Protein AF-A0A2G6QNU2-F1 (afdb_monomer_lite)

Secondary structure (DSSP, 8-state):
-PPP---------SSSSS------------TT---S-PPEEEEEEEEEEE-TTT--EEEEEEEEEEETTTTEEEEEEEETTEEEEEEE-HHHHHHHHHHHHHHHHHHHTT---GGGTT-TTTT-EEE-EEEEESSS--EEE-PEEEEEEEEETTTTEEEEEEE------TTSSSPPP--EEEE-HHHHHHHHHHH-HHHHHHHHHHHHHHHHHHHTT--S-TTTHHHHHHHHHHH--------------------

Foldseek 3Di:
DDDDDDDDDDDPDDDPDPPPPPPPPPDPPDPQQLDDDPKAWPAKFWWFFQDPPPRDTHIWIWTWIADNRRRWIWIWTQDPQKIKIWIAHLVNLVLLLQLLVVVLVCLVVVVPDPPCAPVWQPSHKDWIKMFMDNPDSPFIDTWIWGWGWHQGPDVRRIWIWTWTDWDATPVGDDTDDTTIITDDNVSSVVSSCSSDPVNVSVVSVVVVVVVVVVVVVVPPDPPPVVVVVVVVVVPDDDDPPDDDPDDDDDDDDDD

Structure (mmCIF, N/CA/C/O backbone):
data_AF-A0A2G6QNU2-F1
#
_entry.id   AF-A0A2G6QNU2-F1
#
loop_
_atom_site.group_PDB
_atom_site.id
_atom_site.type_symbol
_atom_site.label_atom_id
_atom_site.label_alt_id
_atom_site.label_comp_id
_atom_site.label_asym_id
_atom_site.label_entity_id
_atom_site.label_seq_id
_atom_site.pdbx_PDB_ins_code
_atom_site.Cartn_x
_atom_site.Cartn_y
_atom_site.Cartn_z
_atom_site.occupancy
_atom_site.B_iso_or_equiv
_atom_site.auth_seq_id
_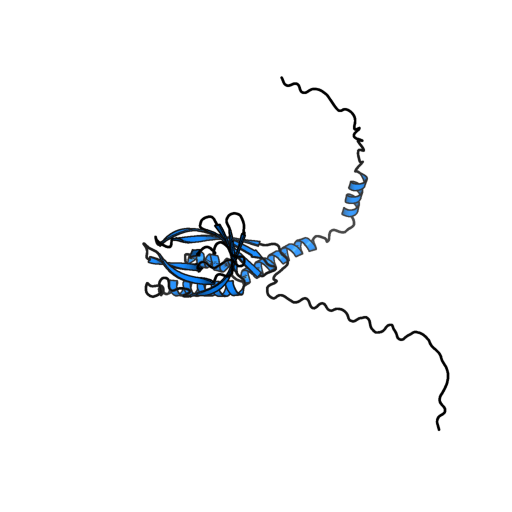atom_site.auth_comp_id
_atom_site.auth_asym_id
_atom_site.auth_atom_id
_atom_site.pdbx_PDB_model_num
ATOM 1 N N . MET A 1 1 ? 87.821 13.287 -21.991 1.00 37.19 1 MET A N 1
ATOM 2 C CA . MET A 1 1 ? 87.111 14.235 -22.879 1.00 37.19 1 MET A CA 1
ATOM 3 C C . MET A 1 1 ? 86.409 13.438 -23.971 1.00 37.19 1 MET A C 1
ATOM 5 O O . MET A 1 1 ? 87.062 13.007 -24.911 1.00 37.19 1 MET A O 1
ATOM 9 N N . LEU A 1 2 ? 85.111 13.162 -23.798 1.00 34.78 2 LEU A N 1
ATOM 10 C CA . LEU A 1 2 ? 84.272 12.503 -24.805 1.00 34.78 2 LEU A CA 1
ATOM 11 C C . LEU A 1 2 ? 83.873 13.527 -25.877 1.00 34.78 2 LEU A C 1
ATOM 13 O O . LEU A 1 2 ? 83.327 14.578 -25.541 1.00 34.78 2 LEU A O 1
ATOM 17 N N . LYS A 1 3 ? 84.114 13.214 -27.154 1.00 36.47 3 LYS A N 1
ATOM 18 C CA . LYS A 1 3 ? 83.505 13.937 -28.276 1.00 36.47 3 LYS A CA 1
ATOM 19 C C . LYS A 1 3 ? 82.141 13.322 -28.586 1.00 36.47 3 LYS A C 1
ATOM 21 O O . LYS A 1 3 ? 82.037 12.138 -28.884 1.00 36.47 3 LYS A O 1
ATOM 26 N N . LEU A 1 4 ? 81.119 14.165 -28.488 1.00 45.06 4 LEU A N 1
ATOM 27 C CA . LEU A 1 4 ? 79.760 13.936 -28.966 1.00 45.06 4 LEU A CA 1
ATOM 28 C C . LEU A 1 4 ? 79.672 14.168 -30.488 1.00 45.06 4 LEU A C 1
ATOM 30 O O . LEU A 1 4 ? 80.473 14.932 -31.027 1.00 45.06 4 LEU A O 1
ATOM 34 N N . LYS A 1 5 ? 78.575 13.653 -31.073 1.00 42.16 5 LYS A N 1
ATOM 35 C CA . LYS A 1 5 ? 77.955 13.980 -32.381 1.00 42.16 5 LYS A CA 1
ATOM 36 C C . LYS A 1 5 ? 78.611 13.330 -33.607 1.00 42.16 5 LYS A C 1
ATOM 38 O O . LYS A 1 5 ? 79.814 13.416 -33.774 1.00 42.16 5 LYS A O 1
ATOM 43 N N . ASN A 1 6 ? 77.907 12.692 -34.544 1.00 45.47 6 ASN A N 1
ATOM 44 C CA . ASN A 1 6 ? 76.519 12.721 -35.044 1.00 45.47 6 ASN A CA 1
ATOM 45 C C . ASN A 1 6 ? 76.325 11.390 -35.845 1.00 45.47 6 ASN A C 1
ATOM 47 O O . ASN A 1 6 ? 77.324 10.778 -36.198 1.00 45.47 6 ASN A O 1
ATOM 51 N N . TRP A 1 7 ? 75.157 10.843 -36.206 1.00 42.44 7 TRP A N 1
ATOM 52 C CA . TRP A 1 7 ? 74.114 11.441 -37.042 1.00 42.44 7 TRP A CA 1
ATOM 53 C C . TRP A 1 7 ? 72.968 10.419 -37.245 1.00 42.44 7 TRP A C 1
ATOM 55 O O . TRP A 1 7 ? 73.208 9.267 -37.591 1.00 42.44 7 TRP A O 1
ATOM 65 N N . VAL A 1 8 ? 71.737 10.878 -37.017 1.00 48.69 8 VAL A N 1
ATOM 66 C CA . VAL A 1 8 ? 70.515 10.651 -37.812 1.00 48.69 8 VAL A CA 1
ATOM 67 C C . VAL A 1 8 ? 70.355 9.300 -38.532 1.00 48.69 8 VAL A C 1
ATOM 69 O O . VAL A 1 8 ? 70.815 9.116 -39.655 1.00 48.69 8 VAL A O 1
ATOM 72 N N . LYS A 1 9 ? 69.508 8.437 -37.965 1.00 43.31 9 LYS A N 1
ATOM 73 C CA . LYS A 1 9 ? 68.512 7.683 -38.740 1.00 43.31 9 LYS A CA 1
ATOM 74 C C . LYS A 1 9 ? 67.172 7.803 -38.027 1.00 43.31 9 LYS A C 1
ATOM 76 O O . LYS A 1 9 ? 66.946 7.174 -37.000 1.00 43.31 9 LYS A O 1
ATOM 81 N N . GLY A 1 10 ? 66.321 8.680 -38.550 1.00 48.25 10 GLY A N 1
ATOM 82 C CA . GLY A 1 10 ? 64.902 8.645 -38.245 1.00 48.25 10 GLY A CA 1
ATOM 83 C C . GLY A 1 10 ? 64.278 7.436 -38.928 1.00 48.25 10 GLY A C 1
ATOM 84 O O . GLY A 1 10 ? 64.566 7.175 -40.093 1.00 48.25 10 GLY A O 1
ATOM 85 N N . LEU A 1 11 ? 63.426 6.717 -38.207 1.00 42.16 11 LEU A N 1
ATOM 86 C CA . LEU A 1 11 ? 62.339 5.970 -38.820 1.00 42.16 11 LEU A CA 1
ATOM 87 C C . LEU A 1 11 ? 61.235 5.777 -37.779 1.00 42.16 11 LEU A C 1
ATOM 89 O O . LEU A 1 11 ? 61.321 4.933 -36.894 1.00 42.16 11 LEU A O 1
ATOM 93 N N . CYS A 1 12 ? 60.257 6.673 -37.867 1.00 43.44 12 CYS A N 1
ATOM 94 C CA . CYS A 1 12 ? 58.844 6.556 -37.517 1.00 43.44 12 CYS A CA 1
ATOM 95 C C . CYS A 1 12 ? 58.327 5.180 -37.053 1.00 43.44 12 CYS A C 1
ATOM 97 O O . CYS A 1 12 ? 57.545 4.559 -37.765 1.00 43.44 12 CYS A O 1
ATOM 99 N N . LEU A 1 13 ? 58.680 4.714 -35.854 1.00 44.44 13 LEU A N 1
ATOM 100 C CA . LEU A 1 13 ? 58.075 3.490 -35.316 1.00 44.44 13 LEU A CA 1
ATOM 101 C C . LEU A 1 13 ? 57.962 3.492 -33.786 1.00 44.44 13 LEU A C 1
ATOM 103 O O . LEU A 1 13 ? 58.240 2.497 -33.129 1.00 44.44 13 LEU A O 1
ATOM 107 N N . PHE A 1 14 ? 57.576 4.628 -33.197 1.00 42.03 14 PHE A N 1
ATOM 108 C CA . PHE A 1 14 ? 57.346 4.706 -31.746 1.00 42.03 14 PHE A CA 1
ATOM 109 C C . PHE A 1 14 ? 56.106 5.520 -31.335 1.00 42.03 14 PHE A C 1
ATOM 111 O O . PHE A 1 14 ? 55.992 5.937 -30.189 1.00 42.03 14 PHE A O 1
ATOM 118 N N . CYS A 1 15 ? 55.151 5.729 -32.249 1.00 44.19 15 CYS A N 1
ATOM 119 C CA . CYS A 1 15 ? 53.914 6.477 -31.962 1.00 44.19 15 CYS A CA 1
ATOM 120 C C . CYS A 1 15 ? 52.622 5.641 -32.042 1.00 44.19 15 CYS A C 1
ATOM 122 O O . CYS A 1 15 ? 51.543 6.219 -32.086 1.00 44.19 15 CYS A O 1
ATOM 124 N N . VAL A 1 16 ? 52.686 4.304 -32.033 1.00 48.50 16 VAL A N 1
ATOM 125 C CA . VAL A 1 16 ? 51.482 3.439 -32.094 1.00 48.50 16 VAL A CA 1
ATOM 126 C C . VAL A 1 16 ? 51.424 2.471 -30.907 1.00 48.50 16 VAL A C 1
ATOM 128 O O . VAL A 1 16 ? 51.179 1.283 -31.061 1.00 48.50 16 VAL A O 1
ATOM 131 N N . ALA A 1 17 ? 51.694 2.962 -29.696 1.00 50.44 17 ALA A N 1
ATOM 132 C CA . ALA A 1 17 ? 51.627 2.140 -28.481 1.00 50.44 17 ALA A CA 1
ATOM 133 C C . ALA A 1 17 ? 50.842 2.794 -27.332 1.00 50.44 17 ALA A C 1
ATOM 135 O O . ALA A 1 17 ? 51.044 2.441 -26.175 1.00 50.44 17 ALA A O 1
ATOM 136 N N . VAL A 1 18 ? 49.956 3.758 -27.618 1.00 54.41 18 VAL A N 1
ATOM 137 C CA . VAL A 1 18 ? 49.186 4.455 -26.571 1.00 54.41 18 VAL A CA 1
ATOM 138 C C . VAL A 1 18 ? 47.757 4.774 -27.023 1.00 54.41 18 VAL A C 1
ATOM 140 O O . VAL A 1 18 ? 47.370 5.925 -26.962 1.00 54.41 18 VAL A O 1
ATOM 143 N N . LEU A 1 19 ? 46.954 3.811 -27.497 1.00 49.78 19 LEU A N 1
ATOM 144 C CA . LEU A 1 19 ? 45.499 4.027 -27.684 1.00 49.78 19 LEU A CA 1
ATOM 145 C C . LEU A 1 19 ? 44.656 2.733 -27.583 1.00 49.78 19 LEU A C 1
ATOM 147 O O . LEU A 1 19 ? 43.704 2.544 -28.327 1.00 49.78 19 LEU A O 1
ATOM 151 N N . PHE A 1 20 ? 44.953 1.851 -26.628 1.00 47.84 20 PHE A N 1
ATOM 152 C CA . PHE A 1 20 ? 43.982 0.835 -26.188 1.00 47.84 20 PHE A CA 1
ATOM 153 C C . PHE A 1 20 ? 43.804 0.904 -24.673 1.00 47.84 20 PHE A C 1
ATOM 155 O O . PHE A 1 20 ? 44.027 -0.058 -23.945 1.00 47.84 20 PHE A O 1
ATOM 162 N N . VAL A 1 21 ? 43.384 2.072 -24.180 1.00 51.22 21 VAL A N 1
ATOM 163 C CA . VAL A 1 21 ? 42.605 2.097 -22.940 1.00 51.22 21 VAL A CA 1
ATOM 164 C C . VAL A 1 21 ? 41.212 1.650 -23.355 1.00 51.22 21 VAL A C 1
ATOM 166 O O . VAL A 1 21 ? 40.402 2.456 -23.806 1.00 51.22 21 VAL A O 1
ATOM 169 N N . ALA A 1 22 ? 40.975 0.339 -23.301 1.00 50.94 22 ALA A N 1
ATOM 170 C CA . ALA A 1 22 ? 39.633 -0.206 -23.386 1.00 50.94 22 ALA A CA 1
ATOM 171 C C . ALA A 1 22 ? 38.786 0.535 -22.348 1.00 50.94 22 ALA A C 1
ATOM 173 O O . ALA A 1 22 ? 39.056 0.476 -21.146 1.00 50.94 22 ALA A O 1
ATOM 174 N N . CYS A 1 23 ? 37.812 1.300 -22.832 1.00 50.47 23 CYS A N 1
ATOM 175 C CA . CYS A 1 23 ? 36.803 1.918 -22.001 1.00 50.47 23 CYS A CA 1
ATOM 176 C C . CYS A 1 23 ? 35.942 0.775 -21.459 1.00 50.47 23 CYS A C 1
ATOM 178 O O . CYS A 1 23 ? 34.946 0.389 -22.064 1.00 50.47 23 CYS A O 1
ATOM 180 N N . VAL A 1 24 ? 36.375 0.162 -20.356 1.00 48.06 24 VAL A N 1
ATOM 181 C CA . VAL A 1 24 ? 35.519 -0.717 -19.566 1.00 48.06 24 VAL A CA 1
ATOM 182 C C . VAL A 1 24 ? 34.496 0.211 -18.929 1.00 48.06 24 VAL A C 1
ATOM 184 O O . VAL A 1 24 ? 34.725 0.776 -17.860 1.00 48.06 24 VAL A O 1
ATOM 187 N N . SER A 1 25 ? 33.396 0.443 -19.643 1.00 49.66 25 SER A N 1
ATOM 188 C CA . SER A 1 25 ? 32.186 0.998 -19.059 1.00 49.66 25 SER A CA 1
ATOM 189 C C . SER A 1 25 ? 31.738 -0.003 -18.006 1.00 49.66 25 SER A C 1
ATOM 191 O O . SER A 1 25 ? 31.135 -1.023 -18.320 1.00 49.66 25 SER A O 1
ATOM 193 N N . THR A 1 26 ? 32.115 0.232 -16.753 1.00 52.50 26 THR A N 1
ATOM 194 C CA . THR A 1 26 ? 31.527 -0.483 -15.631 1.00 52.50 26 THR A CA 1
ATOM 195 C C . THR A 1 26 ? 30.068 -0.065 -15.583 1.00 52.50 26 THR A C 1
ATOM 197 O O . THR A 1 26 ? 29.734 1.026 -15.114 1.00 52.50 26 THR A O 1
ATOM 200 N N . GLU A 1 27 ? 29.191 -0.904 -16.136 1.00 62.00 27 GLU A N 1
ATOM 201 C CA . GLU A 1 27 ? 27.761 -0.755 -15.922 1.00 62.00 27 GLU A CA 1
ATOM 202 C C . GLU A 1 27 ? 27.540 -0.670 -14.415 1.00 62.00 27 GLU A C 1
ATOM 204 O O . GLU A 1 27 ? 27.909 -1.563 -13.646 1.00 62.00 27 GLU A O 1
ATOM 209 N N . LYS A 1 28 ? 27.014 0.469 -13.963 1.00 66.88 28 LYS A N 1
ATOM 210 C CA . LYS A 1 28 ? 26.615 0.616 -12.571 1.00 66.88 28 LYS A CA 1
ATOM 211 C C . LYS A 1 28 ? 25.455 -0.340 -12.361 1.00 66.88 28 LYS A C 1
ATOM 213 O O . LYS A 1 28 ? 24.341 -0.045 -12.778 1.00 66.88 28 LYS A O 1
ATOM 218 N N . HIS A 1 29 ? 25.736 -1.471 -11.728 1.00 78.25 29 HIS A N 1
ATOM 219 C CA . HIS A 1 29 ? 24.713 -2.417 -11.325 1.00 78.25 29 HIS A CA 1
ATOM 220 C C . HIS A 1 29 ? 23.769 -1.719 -10.333 1.00 78.25 29 HIS A C 1
ATOM 222 O O . HIS A 1 29 ? 24.155 -1.433 -9.197 1.00 78.25 29 HIS A O 1
ATOM 228 N N . ASP A 1 30 ? 22.567 -1.359 -10.789 1.00 84.94 30 ASP A N 1
ATOM 229 C CA . ASP A 1 30 ? 21.511 -0.848 -9.919 1.00 84.94 30 ASP A CA 1
ATOM 230 C C . ASP A 1 30 ? 20.891 -2.044 -9.184 1.00 84.94 30 ASP A C 1
ATOM 232 O O . ASP A 1 30 ? 20.288 -2.896 -9.836 1.00 84.94 30 ASP A O 1
ATOM 236 N N . PRO A 1 31 ? 20.995 -2.130 -7.846 1.00 85.25 31 PRO A N 1
ATOM 237 C CA . PRO A 1 31 ? 20.417 -3.239 -7.089 1.00 85.25 31 PRO A CA 1
ATOM 238 C C . PRO A 1 31 ? 18.882 -3.313 -7.185 1.00 85.25 31 PRO A C 1
ATOM 240 O O . PRO A 1 31 ? 18.297 -4.310 -6.774 1.00 85.25 31 PRO A O 1
ATOM 243 N N . ASN A 1 32 ? 18.214 -2.273 -7.700 1.00 91.12 32 ASN A N 1
ATOM 244 C CA . ASN A 1 32 ? 16.771 -2.265 -7.947 1.00 91.12 32 ASN A CA 1
ATOM 245 C C . ASN A 1 32 ? 16.397 -2.668 -9.379 1.00 91.12 32 ASN A C 1
ATOM 247 O O . ASN A 1 32 ? 15.211 -2.704 -9.705 1.00 91.12 32 ASN A O 1
ATOM 251 N N . PHE A 1 33 ? 17.365 -2.937 -10.247 1.00 93.44 33 PHE A N 1
ATOM 252 C CA . PHE A 1 33 ? 17.079 -3.454 -11.574 1.00 93.44 33 PHE A CA 1
ATOM 253 C C . PHE A 1 33 ? 16.920 -4.972 -11.496 1.00 93.44 33 PHE A C 1
ATOM 255 O O . PHE A 1 33 ? 17.867 -5.680 -11.165 1.00 93.44 33 PHE A O 1
ATOM 262 N N . LEU A 1 34 ? 15.716 -5.472 -11.783 1.00 93.50 34 LEU A N 1
ATOM 263 C CA . LEU A 1 34 ? 15.432 -6.911 -11.760 1.00 93.50 34 LEU A CA 1
ATOM 264 C C . LEU A 1 34 ? 15.378 -7.518 -13.161 1.00 93.50 34 LEU A C 1
ATOM 266 O O . LEU A 1 34 ? 15.656 -8.699 -13.312 1.00 93.50 34 LEU A O 1
ATOM 270 N N . GLY A 1 35 ? 15.034 -6.720 -14.171 1.00 92.62 35 GLY A N 1
ATOM 271 C CA . GLY A 1 35 ? 14.983 -7.146 -15.566 1.00 92.62 35 GLY A CA 1
ATOM 272 C C . GLY A 1 35 ? 14.403 -6.064 -16.472 1.00 92.62 35 GLY A C 1
ATOM 273 O O . GLY A 1 35 ? 13.717 -5.145 -16.004 1.00 92.62 35 GLY A O 1
ATOM 274 N N . ASP A 1 36 ? 14.665 -6.178 -17.773 1.00 94.19 36 ASP A N 1
ATOM 275 C CA . ASP A 1 36 ? 14.167 -5.244 -18.782 1.00 94.19 36 ASP A CA 1
ATOM 276 C C . ASP A 1 36 ? 12.816 -5.685 -19.365 1.00 94.19 36 ASP A C 1
ATOM 278 O O . ASP A 1 36 ? 12.680 -6.002 -20.541 1.00 94.19 36 ASP A O 1
ATOM 282 N N . PHE A 1 37 ? 11.793 -5.695 -18.514 1.00 95.31 37 PHE A N 1
ATOM 283 C CA . PHE A 1 37 ? 10.441 -6.099 -18.896 1.00 95.31 37 PHE A CA 1
ATOM 284 C C . PHE A 1 37 ? 9.446 -4.941 -18.762 1.00 95.31 37 PHE A C 1
ATOM 286 O O . PHE A 1 37 ? 9.648 -4.035 -17.937 1.00 95.31 37 PHE A O 1
ATOM 293 N N . PRO A 1 38 ? 8.338 -4.961 -19.530 1.00 96.38 38 PRO A N 1
ATOM 294 C CA . PRO A 1 38 ? 7.253 -4.010 -19.338 1.00 96.38 38 PRO A CA 1
ATOM 295 C C . PRO A 1 38 ? 6.648 -4.130 -17.933 1.00 96.38 38 PRO A C 1
ATOM 297 O O . PRO A 1 38 ? 6.871 -5.092 -17.195 1.00 96.38 38 PRO A O 1
ATOM 300 N N . VAL A 1 39 ? 5.860 -3.124 -17.553 1.00 97.44 39 VAL A N 1
ATOM 301 C CA . VAL A 1 39 ? 5.132 -3.129 -16.280 1.00 97.44 39 VAL A CA 1
ATOM 302 C C . VAL A 1 39 ? 4.147 -4.298 -16.253 1.00 97.44 39 VAL A C 1
ATOM 304 O O . VAL A 1 39 ? 3.339 -4.449 -17.163 1.00 97.44 39 VAL A O 1
ATOM 307 N N . GLN A 1 40 ? 4.191 -5.074 -15.176 1.00 98.25 40 GLN A N 1
ATOM 308 C CA . GLN A 1 40 ? 3.366 -6.257 -14.960 1.00 98.25 40 GLN A CA 1
ATOM 309 C C . GLN A 1 40 ? 2.146 -5.915 -14.101 1.00 98.25 40 GLN A C 1
ATOM 311 O O . GLN A 1 40 ? 2.262 -5.167 -13.124 1.00 98.25 40 GLN A O 1
ATOM 316 N N . ASP A 1 41 ? 0.981 -6.469 -14.436 1.00 97.75 41 ASP A N 1
ATOM 317 C CA . ASP A 1 41 ? -0.206 -6.424 -13.576 1.00 97.75 41 ASP A CA 1
ATOM 318 C C . ASP A 1 41 ? -0.102 -7.524 -12.510 1.00 97.75 41 ASP A C 1
ATOM 320 O O . ASP A 1 41 ? 0.065 -8.700 -12.822 1.00 97.75 41 ASP A O 1
ATOM 324 N N . LEU A 1 42 ? -0.182 -7.141 -11.236 1.00 97.75 42 LEU A N 1
ATOM 325 C CA . LEU A 1 42 ? -0.166 -8.070 -10.104 1.00 97.75 42 LEU A CA 1
ATOM 326 C C . LEU A 1 42 ? -1.583 -8.416 -9.615 1.00 97.75 42 LEU A C 1
ATOM 328 O O . LEU A 1 42 ? -1.750 -9.184 -8.665 1.00 97.75 42 LEU A O 1
ATOM 332 N N . GLY A 1 43 ? -2.612 -7.830 -10.225 1.00 97.00 43 GLY A N 1
ATOM 333 C CA . GLY A 1 43 ? -4.007 -8.027 -9.881 1.00 97.00 43 GLY A CA 1
ATOM 334 C C . GLY A 1 43 ? -4.525 -7.032 -8.844 1.00 97.00 43 GLY A C 1
ATOM 335 O O . GLY A 1 43 ? -4.000 -5.932 -8.638 1.00 97.00 43 GLY A O 1
ATOM 336 N N . LYS A 1 44 ? -5.635 -7.405 -8.198 1.00 97.69 44 LYS A N 1
ATOM 337 C CA . LYS A 1 44 ? -6.426 -6.489 -7.370 1.00 97.69 44 LYS A CA 1
ATOM 338 C C . LYS A 1 44 ? -6.763 -7.063 -6.004 1.00 97.69 44 LYS A C 1
ATOM 340 O O . LYS A 1 44 ? -7.080 -8.242 -5.861 1.00 97.69 44 LYS A O 1
ATOM 345 N N . ILE A 1 45 ? -6.786 -6.194 -4.995 1.00 97.38 45 ILE A N 1
ATOM 346 C CA . ILE A 1 45 ? -7.229 -6.525 -3.638 1.00 97.38 45 ILE A CA 1
ATOM 347 C C . ILE A 1 45 ? -8.396 -5.627 -3.246 1.00 97.38 45 ILE A C 1
ATOM 349 O O . ILE A 1 45 ? -8.320 -4.399 -3.295 1.00 97.38 45 ILE A O 1
ATOM 353 N N . MET A 1 46 ? -9.469 -6.255 -2.765 1.00 95.75 46 MET A N 1
ATOM 354 C CA . MET A 1 46 ? -10.573 -5.551 -2.121 1.00 95.75 46 MET A CA 1
ATOM 355 C C . MET A 1 46 ? -10.204 -5.188 -0.684 1.00 95.75 46 MET A C 1
ATOM 357 O O . MET A 1 46 ? -9.999 -6.064 0.155 1.00 95.75 46 MET A O 1
ATOM 361 N N . GLY A 1 47 ? -10.167 -3.894 -0.392 1.00 93.12 47 GLY A N 1
ATOM 362 C CA . GLY A 1 47 ? -10.115 -3.336 0.953 1.00 93.12 47 GLY A CA 1
ATOM 363 C C . GLY A 1 47 ? -11.359 -2.504 1.251 1.00 93.12 47 GLY A C 1
ATOM 364 O O . GLY A 1 47 ? -12.423 -2.664 0.647 1.00 93.12 47 GLY A O 1
ATOM 365 N N . ALA A 1 48 ? -11.229 -1.573 2.190 1.00 92.44 48 ALA A N 1
ATOM 366 C CA . ALA A 1 48 ? -12.259 -0.580 2.435 1.00 92.44 48 ALA A CA 1
ATOM 367 C C . ALA A 1 48 ? -11.668 0.768 2.841 1.00 92.44 48 ALA A C 1
ATOM 369 O O . ALA A 1 48 ? -10.706 0.832 3.590 1.00 92.44 48 ALA A O 1
ATOM 370 N N . THR A 1 49 ? -12.266 1.873 2.417 1.00 90.44 49 THR A N 1
ATOM 371 C CA . THR A 1 49 ? -11.923 3.197 2.940 1.00 90.44 49 THR A CA 1
ATOM 372 C C . THR A 1 49 ? -12.641 3.448 4.261 1.00 90.44 49 THR A C 1
ATOM 374 O O . THR A 1 49 ? -13.831 3.148 4.415 1.00 90.44 49 THR A O 1
ATOM 377 N N . VAL A 1 50 ? -11.927 4.016 5.234 1.00 83.69 50 VAL A N 1
ATOM 378 C CA . VAL A 1 50 ? -12.496 4.359 6.544 1.00 83.69 50 VAL A CA 1
ATOM 379 C C . VAL A 1 50 ? -12.973 5.806 6.529 1.00 83.69 50 VAL A C 1
ATOM 381 O O . VAL A 1 50 ? -12.171 6.743 6.475 1.00 83.69 50 VAL A O 1
ATOM 384 N N . ARG A 1 51 ? -14.291 6.024 6.624 1.00 71.94 51 ARG A N 1
ATOM 385 C CA . ARG A 1 51 ? -14.833 7.386 6.760 1.00 71.94 51 ARG A CA 1
ATOM 386 C C . ARG A 1 51 ? -14.466 7.984 8.116 1.00 71.94 51 ARG A C 1
ATOM 388 O O . ARG A 1 51 ? -14.873 7.466 9.153 1.00 71.94 51 ARG A O 1
ATOM 395 N N . ARG A 1 52 ? -13.804 9.147 8.090 1.00 64.69 52 ARG A N 1
ATOM 396 C CA . ARG A 1 52 ? -13.293 9.871 9.271 1.00 64.69 52 ARG A CA 1
ATOM 397 C C . ARG A 1 52 ? -14.337 10.110 10.372 1.00 64.69 52 ARG A C 1
ATOM 399 O O . ARG A 1 52 ? -13.977 10.091 11.542 1.00 64.69 52 ARG A O 1
ATOM 406 N N . VAL A 1 53 ? -15.604 10.327 10.003 1.00 64.06 53 VAL A N 1
ATOM 407 C CA . VAL A 1 53 ? -16.678 10.703 10.943 1.00 64.06 53 VAL A CA 1
ATOM 408 C C . VAL A 1 53 ? -17.511 9.501 11.397 1.00 64.06 53 VAL A C 1
ATOM 410 O O . VAL A 1 53 ? -17.736 9.323 12.587 1.00 64.06 53 VAL A O 1
ATOM 413 N N . LYS A 1 54 ? -17.963 8.653 10.463 1.00 62.97 54 LYS A N 1
ATOM 414 C CA . LYS A 1 54 ? -18.945 7.593 10.761 1.00 62.97 54 LYS A CA 1
ATOM 415 C C . LYS A 1 54 ? -18.324 6.228 11.095 1.00 62.97 54 LYS A C 1
ATOM 417 O O . LYS A 1 54 ? -19.065 5.312 11.424 1.00 62.97 54 LYS A O 1
ATOM 422 N N . ARG A 1 55 ? -16.993 6.069 10.983 1.00 70.94 55 ARG A N 1
ATOM 423 C CA . ARG A 1 55 ? -16.269 4.782 11.135 1.00 70.94 55 ARG A CA 1
ATOM 424 C C . ARG A 1 55 ? -16.876 3.640 10.308 1.00 70.94 55 ARG A C 1
ATOM 426 O O . ARG A 1 55 ? -16.736 2.470 10.635 1.00 70.94 55 ARG A O 1
ATOM 433 N N . THR A 1 56 ? -17.567 3.990 9.227 1.00 77.88 56 THR A N 1
ATOM 434 C CA . THR A 1 56 ? -18.147 3.039 8.285 1.00 77.88 56 THR A CA 1
ATOM 435 C C . THR A 1 56 ? -17.097 2.670 7.255 1.00 77.88 56 THR A C 1
ATOM 437 O O . THR A 1 56 ? -16.450 3.564 6.694 1.00 77.88 56 THR A O 1
ATOM 440 N N . LEU A 1 57 ? -16.992 1.378 6.973 1.00 87.56 57 LEU A N 1
ATOM 441 C CA . LEU A 1 57 ? -16.214 0.856 5.862 1.00 87.56 57 LEU A CA 1
ATOM 442 C C . LEU A 1 57 ? -16.971 1.076 4.558 1.00 87.56 57 LEU A C 1
ATOM 444 O O . LEU A 1 57 ? -18.149 0.739 4.454 1.00 87.56 57 LEU A O 1
ATOM 448 N N . LYS A 1 58 ? -16.290 1.643 3.566 1.00 89.62 58 LYS A N 1
ATOM 449 C CA . LYS A 1 58 ? -16.764 1.665 2.184 1.00 89.62 58 LYS A CA 1
ATOM 450 C C . LYS A 1 58 ? -15.857 0.788 1.336 1.00 89.62 58 LYS A C 1
ATOM 452 O O . LYS A 1 58 ? -14.657 1.041 1.383 1.00 89.62 58 LYS A O 1
ATOM 457 N N . PRO A 1 59 ? -16.382 -0.188 0.578 1.00 91.81 59 PRO A N 1
ATOM 458 C CA . PRO A 1 59 ? -15.560 -1.014 -0.298 1.00 91.81 59 PRO A CA 1
ATOM 459 C C . PRO A 1 59 ? -14.643 -0.164 -1.175 1.00 91.81 59 PRO A C 1
ATOM 461 O O . PRO A 1 59 ? -15.037 0.904 -1.649 1.00 91.81 59 PRO A O 1
ATOM 464 N N . ALA A 1 60 ? -13.411 -0.625 -1.332 1.00 92.62 60 ALA A N 1
ATOM 465 C CA . ALA A 1 60 ? -12.396 0.032 -2.130 1.00 92.62 60 ALA A CA 1
ATOM 466 C C . ALA A 1 60 ? -11.567 -1.026 -2.846 1.00 92.62 60 ALA A C 1
ATOM 468 O O . ALA A 1 60 ? -11.064 -1.948 -2.209 1.00 92.62 60 ALA A O 1
ATOM 469 N N . GLU A 1 61 ? -11.421 -0.871 -4.153 1.00 95.62 61 GLU A N 1
ATOM 470 C CA . GLU A 1 61 ? -10.508 -1.676 -4.952 1.00 95.62 61 GLU A CA 1
ATOM 471 C C . GLU A 1 61 ? -9.119 -1.024 -4.942 1.00 95.62 61 GLU A C 1
ATOM 473 O O . GLU A 1 61 ? -8.996 0.208 -5.020 1.00 95.62 61 GLU A O 1
ATOM 478 N N . LEU A 1 62 ? -8.094 -1.860 -4.795 1.00 97.38 62 LEU A N 1
ATOM 479 C CA . LEU A 1 62 ? -6.685 -1.510 -4.916 1.00 97.38 62 LEU A CA 1
ATOM 480 C C . LEU A 1 62 ? -6.114 -2.336 -6.066 1.00 97.38 62 LEU A C 1
ATOM 482 O O . LEU A 1 62 ? -6.156 -3.564 -5.989 1.00 97.38 62 LEU A O 1
ATOM 486 N N . SER A 1 63 ? -5.604 -1.680 -7.103 1.00 97.88 63 SER A N 1
ATOM 487 C CA . SER A 1 63 ? -4.942 -2.353 -8.229 1.00 97.88 63 SER A CA 1
ATOM 488 C C . SER A 1 63 ? -3.432 -2.249 -8.068 1.00 97.88 63 SER A C 1
ATOM 490 O O . SER A 1 63 ? -2.939 -1.203 -7.640 1.00 97.88 63 SER A O 1
ATOM 492 N N . PHE A 1 64 ? -2.709 -3.318 -8.382 1.00 98.44 64 PHE A N 1
ATOM 493 C CA . PHE A 1 64 ? -1.270 -3.413 -8.166 1.00 98.44 64 PHE A CA 1
ATOM 494 C C . PHE A 1 64 ? -0.564 -3.637 -9.487 1.00 98.44 64 PHE A C 1
ATOM 496 O O . PHE A 1 64 ? -0.903 -4.551 -10.225 1.00 98.44 64 PHE A O 1
ATOM 503 N N . THR A 1 65 ? 0.459 -2.838 -9.750 1.00 98.50 65 THR A N 1
ATOM 504 C CA . THR A 1 65 ? 1.372 -3.073 -10.865 1.00 98.50 65 THR A CA 1
ATOM 505 C C . THR A 1 65 ? 2.805 -3.102 -10.374 1.00 98.50 65 THR A C 1
ATOM 507 O O . THR A 1 65 ? 3.128 -2.536 -9.328 1.00 98.50 65 THR A O 1
ATOM 510 N N . PHE A 1 66 ? 3.677 -3.760 -11.122 1.00 98.62 66 PHE A N 1
ATOM 511 C CA . PHE A 1 66 ? 5.082 -3.920 -10.790 1.00 98.62 66 PHE A CA 1
ATOM 512 C C . PHE A 1 66 ? 5.959 -3.540 -11.972 1.00 98.62 66 PHE A C 1
ATOM 514 O O . PHE A 1 66 ? 5.693 -3.937 -13.099 1.00 98.62 66 PHE A O 1
ATOM 521 N N . ASN A 1 67 ? 6.995 -2.747 -11.713 1.00 98.25 67 ASN A N 1
ATOM 522 C CA . ASN A 1 67 ? 7.969 -2.334 -12.713 1.00 98.25 67 ASN A CA 1
ATOM 523 C C . ASN A 1 67 ? 9.317 -3.034 -12.442 1.00 98.25 67 ASN A C 1
ATOM 525 O O . ASN A 1 67 ? 10.035 -2.580 -11.541 1.00 98.25 67 ASN A O 1
ATOM 529 N N . PRO A 1 68 ? 9.675 -4.083 -13.213 1.00 97.44 68 PRO A N 1
ATOM 530 C CA . PRO A 1 68 ? 10.917 -4.843 -13.042 1.00 97.44 68 PRO A CA 1
ATOM 531 C C . PRO A 1 68 ? 12.190 -3.998 -13.159 1.00 97.44 68 PRO A C 1
ATOM 533 O O . PRO A 1 68 ? 13.124 -4.198 -12.385 1.00 97.44 68 PRO A O 1
ATOM 536 N N . ARG A 1 69 ? 12.201 -2.977 -14.031 1.00 96.06 69 ARG A N 1
ATOM 537 C CA . ARG A 1 69 ? 13.367 -2.094 -14.233 1.00 96.06 69 ARG A CA 1
ATOM 538 C C . ARG A 1 69 ? 13.737 -1.275 -13.000 1.00 96.06 69 ARG A C 1
ATOM 540 O O . ARG A 1 69 ? 14.868 -0.829 -12.880 1.00 96.06 69 ARG A O 1
ATOM 547 N N . SER A 1 70 ? 12.766 -1.000 -12.129 1.00 96.38 70 SER A N 1
ATOM 548 C CA . SER A 1 70 ? 12.954 -0.121 -10.961 1.00 96.38 70 SER A CA 1
ATOM 549 C C . SER A 1 70 ? 12.629 -0.789 -9.628 1.00 96.38 70 SER A C 1
ATOM 551 O O . SER A 1 70 ? 12.700 -0.139 -8.587 1.00 96.38 70 SER A O 1
ATOM 553 N N . ASN A 1 71 ? 12.208 -2.056 -9.653 1.00 97.81 71 ASN A N 1
ATOM 554 C CA . ASN A 1 71 ? 11.721 -2.801 -8.498 1.00 97.81 71 ASN A CA 1
ATOM 555 C C . ASN A 1 71 ? 10.659 -2.032 -7.678 1.00 97.81 71 ASN A C 1
ATOM 557 O O . ASN A 1 71 ? 10.636 -2.059 -6.442 1.00 97.81 71 ASN A O 1
ATOM 561 N N . ILE A 1 72 ? 9.766 -1.307 -8.359 1.00 98.44 72 ILE A N 1
ATOM 562 C CA . ILE A 1 72 ? 8.682 -0.539 -7.732 1.00 98.44 72 ILE A CA 1
ATOM 563 C C . ILE A 1 72 ? 7.361 -1.274 -7.929 1.00 98.44 72 ILE A C 1
ATOM 565 O O . ILE A 1 72 ? 6.983 -1.593 -9.054 1.00 98.44 72 ILE A O 1
ATOM 569 N N . VAL A 1 73 ? 6.614 -1.446 -6.838 1.00 98.62 73 VAL A N 1
ATOM 570 C CA . VAL A 1 73 ? 5.194 -1.819 -6.892 1.00 98.62 73 VAL A CA 1
ATOM 571 C C . VAL A 1 73 ? 4.357 -0.553 -6.751 1.00 98.62 73 VAL A C 1
ATOM 573 O O . VAL A 1 73 ? 4.507 0.183 -5.773 1.00 98.62 73 VAL A O 1
ATOM 576 N N . SER A 1 74 ? 3.482 -0.280 -7.714 1.00 98.25 74 SER A N 1
ATOM 577 C CA . SER A 1 74 ? 2.531 0.828 -7.653 1.00 98.25 74 SER A CA 1
ATOM 578 C C . SER A 1 74 ? 1.164 0.325 -7.208 1.00 98.25 74 SER A C 1
ATOM 580 O O . SER A 1 74 ? 0.643 -0.647 -7.749 1.00 98.25 74 SER A O 1
ATOM 582 N N . VAL A 1 75 ? 0.575 0.998 -6.223 1.00 97.81 75 VAL A N 1
ATOM 583 C CA . VAL A 1 75 ? -0.794 0.751 -5.766 1.00 97.81 75 VAL A CA 1
ATOM 584 C C . VAL A 1 75 ? -1.680 1.876 -6.268 1.00 97.81 75 VAL A C 1
ATOM 586 O O . VAL A 1 75 ? -1.522 3.027 -5.852 1.00 97.81 75 VAL A O 1
ATOM 589 N N . HIS A 1 76 ? -2.631 1.545 -7.133 1.00 96.31 76 HIS A N 1
ATOM 590 C CA . HIS A 1 76 ? -3.646 2.469 -7.618 1.00 96.31 76 HIS A CA 1
ATOM 591 C C . HIS A 1 76 ? -4.945 2.330 -6.826 1.00 96.31 76 HIS A C 1
ATOM 593 O O . HIS A 1 76 ? -5.436 1.229 -6.572 1.00 96.31 76 HIS A O 1
ATOM 599 N N . HIS A 1 77 ? -5.510 3.468 -6.432 1.00 92.62 77 HIS A N 1
ATOM 600 C CA . HIS A 1 77 ? -6.769 3.546 -5.708 1.00 92.62 77 HIS A CA 1
ATOM 601 C C . HIS A 1 77 ? -7.545 4.810 -6.095 1.00 92.62 77 HIS A C 1
ATOM 603 O O . HIS A 1 77 ? -7.005 5.918 -6.068 1.00 92.62 77 HIS A O 1
ATOM 609 N N . LYS A 1 78 ? -8.841 4.664 -6.394 1.00 91.00 78 LYS A N 1
ATOM 610 C CA . LYS A 1 78 ? -9.745 5.803 -6.600 1.00 91.00 78 LYS A CA 1
ATOM 611 C C . LYS A 1 78 ? -10.317 6.279 -5.265 1.00 91.00 78 LYS A C 1
ATOM 613 O O . LYS A 1 78 ? -11.098 5.571 -4.627 1.00 91.00 78 LYS A O 1
ATOM 618 N N . PHE A 1 79 ? -9.981 7.501 -4.864 1.00 88.06 79 PHE A N 1
ATOM 619 C CA . PHE A 1 79 ? -10.379 8.081 -3.586 1.00 88.06 79 PHE A CA 1
ATOM 620 C C . PHE A 1 79 ? -10.970 9.478 -3.759 1.00 88.06 79 PHE A C 1
ATOM 622 O O . PHE A 1 79 ? -10.314 10.381 -4.261 1.00 88.06 79 PHE A O 1
ATOM 629 N N . LEU A 1 80 ? -12.212 9.671 -3.301 1.00 83.75 80 LEU A N 1
ATOM 630 C CA . LEU A 1 80 ? -12.916 10.966 -3.348 1.00 83.75 80 LEU A CA 1
ATOM 631 C C . LEU A 1 80 ? -12.919 11.631 -4.741 1.00 83.75 80 LEU A C 1
ATOM 633 O O . LEU A 1 80 ? -12.856 12.849 -4.849 1.00 83.75 80 LEU A O 1
ATOM 637 N N . GLY A 1 81 ? -13.012 10.826 -5.801 1.00 84.56 81 GLY A N 1
ATOM 638 C CA . GLY A 1 81 ? -13.007 11.301 -7.187 1.00 84.56 81 GLY A CA 1
ATOM 639 C C . GLY A 1 81 ? -11.613 11.405 -7.805 1.00 84.56 81 GLY A C 1
ATOM 640 O O . GLY A 1 81 ? -11.515 11.375 -9.023 1.00 84.56 81 GLY A O 1
ATOM 641 N N . GLU A 1 82 ? -10.546 11.424 -7.008 1.00 88.25 82 GLU A N 1
ATOM 642 C CA . GLU A 1 82 ? -9.174 11.421 -7.511 1.00 88.25 82 GLU A CA 1
ATOM 643 C C . GLU A 1 82 ? -8.647 9.999 -7.712 1.00 88.25 82 GLU A C 1
ATOM 645 O O . GLU A 1 82 ? -8.984 9.066 -6.980 1.00 88.25 82 GLU A O 1
ATOM 650 N N . ASN A 1 83 ? -7.769 9.848 -8.693 1.00 93.94 83 ASN A N 1
ATOM 651 C CA . ASN A 1 83 ? -6.877 8.711 -8.804 1.00 93.94 83 ASN A CA 1
ATOM 652 C C . ASN A 1 83 ? -5.654 8.951 -7.920 1.00 93.94 83 ASN A C 1
ATOM 654 O O . ASN A 1 83 ? -5.089 10.045 -7.935 1.00 93.94 83 ASN A O 1
ATOM 658 N N . VAL A 1 84 ? -5.246 7.935 -7.165 1.00 94.88 84 VAL A N 1
ATOM 659 C CA . VAL A 1 84 ? -4.075 7.970 -6.285 1.00 94.88 84 VAL A CA 1
ATOM 660 C C . VAL A 1 84 ? -3.170 6.799 -6.636 1.00 94.88 84 VAL A C 1
ATOM 662 O O . VAL A 1 84 ? -3.630 5.661 -6.649 1.00 94.88 84 VAL A O 1
ATOM 665 N N . TRP A 1 85 ? -1.893 7.079 -6.883 1.00 96.56 85 TRP A N 1
ATOM 666 C CA . TRP A 1 85 ? -0.848 6.082 -7.113 1.00 96.56 85 TRP A CA 1
ATOM 667 C C . TRP A 1 85 ? 0.194 6.180 -6.012 1.00 96.56 85 TRP A C 1
ATOM 669 O O . TRP A 1 85 ? 0.814 7.230 -5.832 1.00 96.56 85 TRP A O 1
ATOM 679 N N . ILE A 1 86 ? 0.377 5.095 -5.273 1.00 97.44 86 ILE A N 1
ATOM 680 C CA . ILE A 1 86 ? 1.353 4.968 -4.194 1.00 97.44 86 ILE A CA 1
ATOM 681 C C . ILE A 1 86 ? 2.471 4.070 -4.705 1.00 97.44 86 ILE A C 1
ATOM 683 O O . ILE A 1 86 ? 2.237 2.893 -4.957 1.00 97.44 86 ILE A O 1
ATOM 687 N N . ASN A 1 87 ? 3.680 4.605 -4.828 1.00 98.12 87 ASN A N 1
ATOM 688 C CA . ASN A 1 87 ? 4.833 3.826 -5.256 1.00 98.12 87 ASN A CA 1
ATOM 689 C C . ASN A 1 87 ? 5.576 3.287 -4.036 1.00 98.12 87 ASN A C 1
ATOM 691 O O . ASN A 1 87 ? 5.960 4.052 -3.148 1.00 98.12 87 ASN A O 1
ATOM 695 N N . LEU A 1 88 ? 5.774 1.973 -4.014 1.00 98.56 88 LEU A N 1
ATOM 696 C CA . LEU A 1 88 ? 6.457 1.239 -2.962 1.00 98.56 88 LEU A CA 1
ATOM 697 C C . LEU A 1 88 ? 7.765 0.672 -3.521 1.00 98.56 88 LEU A C 1
ATOM 699 O O . LEU A 1 88 ? 7.733 -0.278 -4.308 1.00 98.56 88 LEU A O 1
ATOM 703 N N . SER A 1 89 ? 8.901 1.230 -3.094 1.00 98.19 89 SER A N 1
ATOM 704 C CA . SER A 1 89 ? 10.214 0.596 -3.286 1.00 98.19 89 SER A CA 1
ATOM 705 C C . SER A 1 89 ? 10.320 -0.699 -2.476 1.00 98.19 89 SER A C 1
ATOM 707 O O . SER A 1 89 ? 9.476 -0.968 -1.615 1.00 98.19 89 SER A O 1
ATOM 709 N N . GLU A 1 90 ? 11.368 -1.491 -2.698 1.00 97.81 90 GLU A N 1
ATOM 710 C CA . GLU A 1 90 ? 11.630 -2.687 -1.890 1.00 97.81 90 GLU A CA 1
ATOM 711 C C . GLU A 1 90 ? 11.715 -2.380 -0.392 1.00 97.81 90 GLU A C 1
ATOM 713 O O . GLU A 1 90 ? 11.091 -3.062 0.427 1.00 97.81 90 GLU A O 1
ATOM 718 N N . GLU A 1 91 ? 12.395 -1.296 -0.023 1.00 97.31 91 GLU A N 1
ATOM 719 C CA . GLU A 1 91 ? 12.475 -0.843 1.365 1.00 97.31 91 GLU A CA 1
ATOM 720 C C . GLU A 1 91 ? 11.085 -0.519 1.931 1.00 97.31 91 GLU A C 1
ATOM 722 O O . GLU A 1 91 ? 10.729 -0.954 3.031 1.00 97.31 91 GLU A O 1
ATOM 727 N N . ASN A 1 92 ? 10.251 0.202 1.168 1.00 98.38 92 ASN A N 1
ATOM 728 C CA . ASN A 1 92 ? 8.887 0.512 1.594 1.00 98.38 92 ASN A CA 1
ATOM 729 C C . ASN A 1 92 ? 8.056 -0.763 1.780 1.00 98.38 92 ASN A C 1
ATOM 731 O O . ASN A 1 92 ? 7.331 -0.883 2.774 1.00 98.38 92 ASN A O 1
ATOM 735 N N . ARG A 1 93 ? 8.161 -1.713 0.841 1.00 98.44 93 ARG A N 1
ATOM 736 C CA . ARG A 1 93 ? 7.459 -3.001 0.909 1.00 98.44 93 ARG A CA 1
ATOM 737 C C . ARG A 1 93 ? 7.919 -3.819 2.102 1.00 98.44 93 ARG A C 1
ATOM 739 O O . ARG A 1 93 ? 7.072 -4.385 2.781 1.00 98.44 93 ARG A O 1
ATOM 746 N N . THR A 1 94 ? 9.208 -3.818 2.418 1.00 98.44 94 THR A N 1
ATOM 747 C CA . THR A 1 94 ? 9.759 -4.518 3.585 1.00 98.44 94 THR A CA 1
ATOM 748 C C . THR A 1 94 ? 9.150 -3.995 4.884 1.00 98.44 94 THR A C 1
ATOM 750 O O . THR A 1 94 ? 8.663 -4.779 5.701 1.00 98.44 94 THR A O 1
ATOM 753 N N . VAL A 1 95 ? 9.076 -2.669 5.060 1.00 98.62 95 VAL A N 1
ATOM 754 C CA . VAL A 1 95 ? 8.415 -2.075 6.238 1.00 98.62 95 VAL A CA 1
ATOM 755 C C . VAL A 1 95 ? 6.929 -2.444 6.281 1.00 98.62 95 VAL A C 1
ATOM 757 O O . VAL A 1 95 ? 6.409 -2.783 7.344 1.00 98.62 95 VAL A O 1
ATOM 760 N N . PHE A 1 96 ? 6.239 -2.414 5.139 1.00 98.62 96 PHE A N 1
ATOM 761 C CA . PHE A 1 96 ? 4.818 -2.756 5.059 1.00 98.62 96 PHE A CA 1
ATOM 762 C C . PHE A 1 96 ? 4.570 -4.245 5.385 1.00 98.62 96 PHE A C 1
ATOM 764 O O . PHE A 1 96 ? 3.726 -4.567 6.220 1.00 98.62 96 PHE A O 1
ATOM 771 N N . ILE A 1 97 ? 5.346 -5.162 4.809 1.00 98.75 97 ILE A N 1
ATOM 772 C CA . ILE A 1 97 ? 5.280 -6.604 5.087 1.00 98.75 97 ILE A CA 1
ATOM 773 C C . ILE A 1 97 ? 5.502 -6.879 6.576 1.00 98.75 97 ILE A C 1
ATOM 775 O O . ILE A 1 97 ? 4.714 -7.599 7.192 1.00 98.75 97 ILE A O 1
ATOM 779 N N . ASN A 1 98 ? 6.520 -6.260 7.178 1.00 98.69 98 ASN A N 1
ATOM 780 C CA . ASN A 1 98 ? 6.796 -6.406 8.605 1.00 98.69 98 ASN A CA 1
ATOM 781 C C . ASN A 1 98 ? 5.628 -5.905 9.462 1.00 98.69 98 ASN A C 1
ATOM 783 O O . ASN A 1 98 ? 5.223 -6.585 10.406 1.00 98.69 98 ASN A O 1
ATOM 787 N N . ALA A 1 99 ? 5.032 -4.769 9.096 1.00 98.75 99 ALA A N 1
ATOM 788 C CA . ALA A 1 99 ? 3.853 -4.245 9.772 1.00 98.75 99 ALA A CA 1
ATOM 789 C C . ALA A 1 99 ? 2.644 -5.193 9.668 1.00 98.75 99 ALA A C 1
ATOM 791 O O . ALA A 1 99 ? 1.916 -5.375 10.646 1.00 98.75 99 ALA A O 1
ATOM 792 N N . ILE A 1 100 ? 2.441 -5.834 8.510 1.00 98.75 100 ILE A N 1
ATOM 793 C CA . ILE A 1 100 ? 1.395 -6.848 8.329 1.00 98.75 100 ILE A CA 1
ATOM 794 C C . ILE A 1 100 ? 1.664 -8.067 9.217 1.00 98.75 100 ILE A C 1
ATOM 796 O O . ILE A 1 100 ? 0.749 -8.533 9.894 1.00 98.75 100 ILE A O 1
ATOM 800 N N . HIS A 1 101 ? 2.895 -8.585 9.245 1.00 98.75 101 HIS A N 1
ATOM 801 C CA . HIS A 1 101 ? 3.240 -9.729 10.091 1.00 98.75 101 HIS A CA 1
ATOM 802 C C . HIS A 1 101 ? 3.009 -9.429 11.578 1.00 98.75 101 HIS A C 1
ATOM 804 O O . HIS A 1 101 ? 2.388 -10.239 12.268 1.00 98.75 101 HIS A O 1
ATOM 810 N N . GLN A 1 102 ? 3.427 -8.252 12.057 1.00 98.62 102 GLN A N 1
ATOM 811 C CA . GLN A 1 102 ? 3.169 -7.812 13.434 1.00 98.62 102 GLN A CA 1
ATOM 812 C C . GLN A 1 102 ? 1.669 -7.749 13.733 1.00 98.62 102 GLN A C 1
ATOM 814 O O . GLN A 1 102 ? 1.207 -8.329 14.716 1.00 98.62 102 GLN A O 1
ATOM 819 N N . TYR A 1 103 ? 0.891 -7.120 12.847 1.00 98.69 103 TYR A N 1
ATOM 820 C CA . TYR A 1 103 ? -0.562 -7.058 12.978 1.00 98.69 103 TYR A CA 1
ATOM 821 C C . TYR A 1 103 ? -1.202 -8.446 13.046 1.00 98.69 103 TYR A C 1
ATOM 823 O O . TYR A 1 103 ? -2.031 -8.690 13.919 1.00 98.69 103 TYR A O 1
ATOM 831 N N . LEU A 1 104 ? -0.830 -9.363 12.150 1.00 98.62 104 LEU A N 1
ATOM 832 C CA . LEU A 1 104 ? -1.394 -10.712 12.113 1.00 98.62 104 LEU A CA 1
ATOM 833 C C . LEU A 1 104 ? -1.038 -11.516 13.371 1.00 98.62 104 LEU A C 1
ATOM 835 O O . LEU A 1 104 ? -1.899 -12.238 13.880 1.00 98.62 104 LEU A O 1
ATOM 839 N N . SER A 1 105 ? 0.182 -11.359 13.900 1.00 98.44 105 SER A N 1
ATOM 840 C CA . SER A 1 105 ? 0.594 -11.977 15.169 1.00 98.44 105 SER A CA 1
ATOM 841 C C . SER A 1 105 ? -0.239 -11.445 16.334 1.00 98.44 105 SER A C 1
ATOM 843 O O . SER A 1 105 ? -0.907 -12.216 17.023 1.00 98.44 105 SER A O 1
ATOM 845 N N . GLU A 1 106 ? -0.301 -10.121 16.507 1.00 98.25 106 GLU A N 1
ATOM 846 C CA . GLU A 1 106 ? -1.070 -9.499 17.591 1.00 98.25 106 GLU A CA 1
ATOM 847 C C . GLU A 1 106 ? -2.580 -9.756 17.470 1.00 98.25 106 GLU A C 1
ATOM 849 O O . GLU A 1 106 ? -3.269 -9.899 18.484 1.00 98.25 106 GLU A O 1
ATOM 854 N N . TYR A 1 107 ? -3.105 -9.857 16.245 1.00 97.19 107 TYR A N 1
ATOM 855 C CA . TYR A 1 107 ? -4.493 -10.237 15.987 1.00 97.19 107 TYR A CA 1
ATOM 856 C C . TYR A 1 107 ? -4.769 -11.667 16.468 1.00 97.19 107 TYR A C 1
ATOM 858 O O . TYR A 1 107 ? -5.757 -11.902 17.168 1.00 97.19 107 TYR A O 1
ATOM 866 N N . LYS A 1 108 ? -3.890 -12.623 16.133 1.00 97.50 108 LYS A N 1
ATOM 867 C CA . LYS A 1 108 ? -4.004 -14.029 16.558 1.00 97.50 108 LYS A CA 1
ATOM 868 C C . LYS A 1 108 ? -3.899 -14.172 18.078 1.00 97.50 108 LYS A C 1
ATOM 870 O O . LYS A 1 108 ? -4.653 -14.935 18.676 1.00 97.50 108 LYS A O 1
ATOM 875 N N . GLU A 1 109 ? -3.013 -13.399 18.697 1.00 97.31 109 GLU A N 1
ATOM 876 C CA . GLU A 1 109 ? -2.788 -13.366 20.147 1.00 97.31 109 GLU A CA 1
ATOM 877 C C . GLU A 1 109 ? -3.832 -12.533 20.913 1.00 97.31 109 GLU A C 1
ATOM 879 O O . GLU A 1 109 ? -3.763 -12.441 22.137 1.00 97.31 109 GLU A O 1
ATOM 884 N N . LYS A 1 110 ? -4.810 -11.931 20.218 1.00 95.19 110 LYS A N 1
ATOM 885 C CA . LYS A 1 110 ? -5.863 -11.074 20.796 1.00 95.19 110 LYS A CA 1
ATOM 886 C C . LYS A 1 110 ? -5.318 -9.874 21.592 1.00 95.19 110 LYS A C 1
ATOM 888 O O . LYS A 1 110 ? -5.951 -9.420 22.542 1.00 95.19 110 LYS A O 1
ATOM 893 N N . LYS A 1 111 ? -4.173 -9.320 21.181 1.00 95.69 111 LYS A N 1
ATOM 894 C CA . LYS A 1 111 ? -3.529 -8.148 21.812 1.00 95.69 111 LYS A CA 1
ATOM 895 C C . LYS A 1 111 ? -4.083 -6.800 21.328 1.00 95.69 111 LYS A C 1
ATOM 897 O O . LYS A 1 111 ? -3.857 -5.767 21.958 1.00 95.69 111 LYS A O 1
ATOM 902 N N . LEU A 1 112 ? -4.839 -6.798 20.229 1.00 95.62 112 LEU A N 1
ATOM 903 C CA . LEU A 1 112 ? -5.405 -5.595 19.610 1.00 95.62 112 LEU A CA 1
ATOM 904 C C . LEU A 1 112 ? -6.689 -5.134 20.323 1.00 95.62 112 LEU A C 1
ATOM 906 O O . LEU A 1 112 ? -7.798 -5.406 19.865 1.00 95.62 112 LEU A O 1
ATOM 910 N N . GLY A 1 113 ? -6.528 -4.461 21.465 1.00 92.00 113 GLY A N 1
ATOM 911 C CA . GLY A 1 113 ? -7.618 -3.915 22.286 1.00 92.00 113 GLY A CA 1
ATOM 912 C C . GLY A 1 113 ? -7.812 -2.396 22.165 1.00 92.00 113 GLY A C 1
ATOM 913 O O . GLY A 1 113 ? -7.171 -1.719 21.371 1.00 92.00 113 GLY A O 1
ATOM 914 N N . GLU A 1 114 ? -8.696 -1.818 22.981 1.00 91.19 114 GLU A N 1
ATOM 915 C CA . GLU A 1 114 ? -8.989 -0.372 22.923 1.00 91.19 114 GLU A CA 1
ATOM 916 C C . GLU A 1 114 ? -7.783 0.514 23.298 1.00 91.19 114 GLU A C 1
ATOM 918 O O . GLU A 1 114 ? -7.670 1.635 22.809 1.00 91.19 114 GLU A O 1
ATOM 923 N N . GLY A 1 115 ? -6.840 0.013 24.107 1.00 90.69 115 GLY A N 1
ATOM 924 C CA . GLY A 1 115 ? -5.727 0.810 24.644 1.00 90.69 115 GLY A CA 1
ATOM 925 C C . GLY A 1 115 ? -4.771 1.398 23.596 1.00 90.69 115 GLY A C 1
ATOM 926 O O . GLY A 1 115 ? -4.274 2.504 23.784 1.00 90.69 115 GLY A O 1
ATOM 927 N N . ASN A 1 116 ? -4.539 0.701 22.476 1.00 90.94 116 ASN A N 1
ATOM 928 C CA . ASN A 1 116 ? -3.714 1.199 21.361 1.00 90.94 116 ASN A CA 1
ATOM 929 C C . ASN A 1 116 ? -4.541 1.451 20.084 1.00 90.94 116 ASN A C 1
ATOM 931 O O . ASN A 1 116 ? -3.978 1.672 19.008 1.00 90.94 116 ASN A O 1
ATOM 935 N N . ASN A 1 117 ? -5.872 1.447 20.188 1.00 90.44 117 ASN A N 1
ATOM 936 C CA . ASN A 1 117 ? -6.773 1.670 19.065 1.00 90.44 117 ASN A CA 1
ATOM 937 C C . ASN A 1 117 ? -6.478 3.026 18.399 1.00 90.44 117 ASN A C 1
ATOM 939 O O . ASN A 1 117 ? -6.487 4.071 19.053 1.00 90.44 117 ASN A O 1
ATOM 943 N N . ARG A 1 118 ? -6.217 3.025 17.082 1.00 88.56 118 ARG A N 1
ATOM 944 C CA . ARG A 1 118 ? -5.866 4.217 16.278 1.00 88.56 118 ARG A CA 1
ATOM 945 C C . ARG A 1 118 ? -4.555 4.900 16.686 1.00 88.56 118 ARG A C 1
ATOM 947 O O . ARG A 1 118 ? -4.316 6.046 16.286 1.00 88.56 118 ARG A O 1
ATOM 954 N N . LYS A 1 119 ? -3.683 4.224 17.443 1.00 94.19 119 LYS A N 1
ATOM 955 C CA . LYS A 1 119 ? -2.332 4.722 17.714 1.00 94.19 119 LYS A CA 1
ATOM 956 C C . LYS A 1 119 ? -1.575 4.852 16.391 1.00 94.19 119 LYS A C 1
ATOM 958 O O . LYS A 1 119 ? -1.390 3.889 15.650 1.00 94.19 119 LYS A O 1
ATOM 963 N N . LYS A 1 120 ? -1.179 6.084 16.067 1.00 93.62 120 LYS A N 1
ATOM 964 C CA . LYS A 1 120 ? -0.612 6.428 14.760 1.00 93.62 120 LYS A CA 1
ATOM 965 C C . LYS A 1 120 ? 0.705 5.694 14.524 1.00 93.62 120 LYS A C 1
ATOM 967 O O . LYS A 1 120 ? 1.642 5.895 15.287 1.00 93.62 120 LYS A O 1
ATOM 972 N N . GLY A 1 121 ? 0.789 4.938 13.429 1.00 94.06 121 GLY A N 1
ATOM 973 C CA . GLY A 1 121 ? 2.013 4.211 13.071 1.00 94.06 121 GLY A CA 1
ATOM 974 C C . GLY A 1 121 ? 2.406 3.155 14.105 1.00 94.06 121 GLY A C 1
ATOM 975 O O . GLY A 1 121 ? 3.592 2.961 14.344 1.00 94.06 121 GLY A O 1
ATOM 976 N N . TYR A 1 122 ? 1.417 2.529 14.751 1.00 97.94 122 TYR A N 1
ATOM 977 C CA . TYR A 1 122 ? 1.626 1.502 15.772 1.00 97.94 122 TYR A CA 1
ATOM 978 C C . TYR A 1 122 ? 2.519 0.346 15.294 1.00 97.94 122 TYR A C 1
ATOM 980 O O . TYR A 1 122 ? 3.385 -0.083 16.045 1.00 97.94 122 TYR A O 1
ATOM 988 N N . PHE A 1 123 ? 2.370 -0.079 14.036 1.00 98.44 123 PHE A N 1
ATOM 989 C CA . PHE A 1 123 ? 3.201 -1.112 13.401 1.00 98.44 123 PHE A CA 1
ATOM 990 C C . PHE A 1 123 ? 4.331 -0.526 12.537 1.00 98.44 123 PHE A C 1
ATOM 992 O O . PHE A 1 123 ? 4.942 -1.223 11.734 1.00 98.44 123 PHE A O 1
ATOM 999 N N . GLY A 1 124 ? 4.581 0.782 12.642 1.00 98.06 124 GLY A N 1
ATOM 1000 C CA . GLY A 1 124 ? 5.603 1.486 11.877 1.00 98.06 124 GLY A CA 1
ATOM 1001 C C . GLY A 1 124 ? 5.063 2.473 10.841 1.00 98.06 124 GLY A C 1
ATOM 1002 O O . GLY A 1 124 ? 3.862 2.745 10.719 1.00 98.06 124 GLY A O 1
ATOM 1003 N N . LYS A 1 125 ? 6.005 3.078 10.116 1.00 98.38 125 LYS A N 1
ATOM 1004 C CA . LYS A 1 125 ? 5.763 4.117 9.113 1.00 98.38 125 LYS A CA 1
ATOM 1005 C C . LYS A 1 125 ? 6.886 4.132 8.080 1.00 98.38 125 LYS A C 1
ATOM 1007 O O . LYS A 1 125 ? 8.015 3.787 8.408 1.00 98.38 125 LYS A O 1
ATOM 1012 N N . THR A 1 126 ? 6.594 4.575 6.863 1.00 98.38 126 THR A N 1
ATOM 1013 C CA . THR A 1 126 ? 7.596 4.702 5.796 1.00 98.38 126 THR A CA 1
ATOM 1014 C C . THR A 1 126 ? 7.245 5.871 4.863 1.00 98.38 126 THR A C 1
ATOM 1016 O O . THR A 1 126 ? 6.057 6.089 4.593 1.00 98.38 126 THR A O 1
ATOM 1019 N N . PRO A 1 127 ? 8.213 6.704 4.431 1.00 97.69 127 PRO A N 1
ATOM 1020 C CA . PRO A 1 127 ? 7.966 7.727 3.422 1.00 97.69 127 PRO A CA 1
ATOM 1021 C C . PRO A 1 127 ? 7.794 7.065 2.055 1.00 97.69 127 PRO A C 1
ATOM 1023 O O . PRO A 1 127 ? 8.579 6.196 1.692 1.00 97.69 127 PRO A O 1
ATOM 1026 N N . ILE A 1 128 ? 6.795 7.49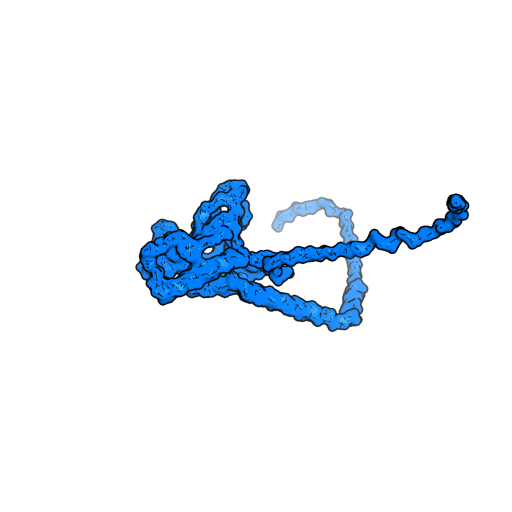2 1.290 1.00 97.31 128 ILE A N 1
ATOM 1027 C CA . ILE A 1 128 ? 6.561 6.965 -0.058 1.00 97.31 128 ILE A CA 1
ATOM 1028 C C . ILE A 1 128 ? 6.458 8.093 -1.059 1.00 97.31 128 ILE A C 1
ATOM 1030 O O . ILE A 1 128 ? 6.200 9.239 -0.695 1.00 97.31 128 ILE A O 1
ATOM 1034 N N . TYR A 1 129 ? 6.639 7.767 -2.330 1.00 97.12 129 TYR A N 1
ATOM 1035 C CA . TYR A 1 129 ? 6.307 8.672 -3.415 1.00 97.12 129 TYR A CA 1
ATOM 1036 C C . TYR A 1 129 ? 4.857 8.432 -3.842 1.00 97.12 129 TYR A C 1
ATOM 1038 O O . TYR A 1 129 ? 4.455 7.296 -4.088 1.00 97.12 129 TYR A O 1
ATOM 1046 N N . MET A 1 130 ? 4.068 9.501 -3.919 1.00 96.56 130 MET A N 1
ATOM 1047 C CA . MET A 1 130 ? 2.658 9.428 -4.291 1.00 96.56 130 MET A CA 1
ATOM 1048 C C . MET A 1 130 ? 2.351 10.391 -5.423 1.00 96.56 130 MET A C 1
ATOM 1050 O O . MET A 1 130 ? 2.790 11.542 -5.374 1.00 96.56 130 MET A O 1
ATOM 1054 N N . LYS A 1 131 ? 1.537 9.952 -6.383 1.00 95.44 131 LYS A N 1
ATOM 1055 C CA . LYS A 1 131 ? 0.913 10.822 -7.383 1.00 95.44 131 LYS A CA 1
ATOM 1056 C C . LYS A 1 131 ? -0.604 10.840 -7.217 1.00 95.44 131 LYS A C 1
ATOM 1058 O O . LYS A 1 131 ? -1.183 9.840 -6.796 1.00 95.44 131 LYS A O 1
ATOM 1063 N N . TRP A 1 132 ? -1.251 11.958 -7.540 1.00 95.31 132 TRP A N 1
ATOM 1064 C CA . TRP A 1 132 ? -2.712 12.064 -7.515 1.00 95.31 132 TRP A CA 1
ATOM 1065 C C . TRP A 1 132 ? -3.275 13.069 -8.526 1.00 95.31 132 TRP A C 1
ATOM 1067 O O . TRP A 1 132 ? -2.583 13.996 -8.955 1.00 95.31 132 TRP A O 1
ATOM 1077 N N . GLY A 1 133 ? -4.547 12.892 -8.888 1.00 92.56 133 GLY A N 1
ATOM 1078 C CA . GLY A 1 133 ? -5.315 13.843 -9.695 1.00 92.56 133 GLY A CA 1
ATOM 1079 C C . GLY A 1 133 ? -6.617 13.263 -10.257 1.00 92.56 133 GLY A C 1
ATOM 1080 O O . GLY A 1 133 ? -6.875 12.066 -10.154 1.00 92.56 133 GLY A O 1
ATOM 1081 N N . LEU A 1 134 ? -7.464 14.126 -10.826 1.00 86.44 134 LEU A N 1
ATOM 1082 C CA . LEU A 1 134 ? -8.817 13.763 -11.271 1.00 86.44 134 LEU A CA 1
ATOM 1083 C C . LEU A 1 134 ? -8.808 12.855 -12.512 1.00 86.44 134 LEU A C 1
ATOM 1085 O O . LEU A 1 134 ? -9.389 11.774 -12.481 1.00 86.44 134 LEU A O 1
ATOM 1089 N N . PHE A 1 135 ? -8.105 13.264 -13.571 1.00 77.44 135 PHE A N 1
ATOM 1090 C CA . PHE A 1 135 ? -8.039 12.529 -14.844 1.00 77.44 135 PHE A CA 1
ATOM 1091 C C . PHE A 1 135 ? -6.706 11.804 -15.056 1.00 77.44 135 PHE A C 1
ATOM 1093 O O . PHE A 1 135 ? -6.664 10.754 -15.683 1.00 77.44 135 PHE A O 1
ATOM 1100 N N . ALA A 1 136 ? -5.625 12.339 -14.490 1.00 73.25 136 ALA A N 1
ATOM 1101 C CA . ALA A 1 136 ? -4.281 11.784 -14.575 1.00 73.25 136 ALA A CA 1
ATOM 1102 C C . ALA A 1 136 ? -3.488 12.120 -13.307 1.00 73.25 136 ALA A C 1
ATOM 1104 O O . ALA A 1 136 ? -3.956 12.853 -12.430 1.00 73.25 136 ALA A O 1
ATOM 1105 N N . ALA A 1 137 ? -2.265 11.606 -13.226 1.00 73.50 137 ALA A N 1
ATOM 1106 C CA . ALA A 1 137 ? -1.304 11.877 -12.167 1.00 73.50 137 ALA A CA 1
ATOM 1107 C C . ALA A 1 137 ? -0.738 13.316 -12.238 1.00 73.50 137 ALA A C 1
ATOM 1109 O O . ALA A 1 137 ? 0.451 13.520 -12.470 1.00 73.50 137 ALA A O 1
ATOM 1110 N N . ALA A 1 138 ? -1.603 14.315 -12.051 1.00 82.12 138 ALA A N 1
ATOM 1111 C CA . ALA A 1 138 ? -1.289 15.734 -12.227 1.00 82.12 138 ALA A CA 1
ATOM 1112 C C . ALA A 1 138 ? -0.384 16.312 -11.126 1.00 82.12 138 ALA A C 1
ATOM 1114 O O . ALA A 1 138 ? 0.232 17.358 -11.312 1.00 82.12 138 ALA A O 1
ATOM 1115 N N . ARG A 1 139 ? -0.337 15.671 -9.954 1.00 93.00 139 ARG A N 1
ATOM 1116 C CA . ARG A 1 139 ? 0.410 16.142 -8.780 1.00 93.00 139 ARG A CA 1
ATOM 1117 C C . ARG A 1 139 ? 1.217 15.007 -8.180 1.00 93.00 139 ARG A C 1
ATOM 1119 O O . ARG A 1 139 ? 0.810 13.850 -8.260 1.00 93.00 139 ARG A O 1
ATOM 1126 N N . ALA A 1 140 ? 2.334 15.350 -7.545 1.00 95.00 140 ALA A N 1
ATOM 1127 C CA . ALA A 1 140 ? 3.189 14.399 -6.850 1.00 95.00 140 ALA A CA 1
ATOM 1128 C C . ALA A 1 140 ? 3.696 14.953 -5.515 1.00 95.00 140 ALA A C 1
ATOM 1130 O O . ALA A 1 140 ? 3.805 16.166 -5.331 1.00 95.00 140 ALA A O 1
ATOM 1131 N N . GLY A 1 141 ? 4.021 14.058 -4.585 1.00 95.81 141 GLY A N 1
ATOM 1132 C CA . GLY A 1 141 ? 4.491 14.397 -3.245 1.00 95.81 141 GLY A CA 1
ATOM 1133 C C . GLY A 1 141 ? 5.128 13.205 -2.532 1.00 95.81 141 GLY A C 1
ATOM 1134 O O . GLY A 1 141 ? 5.114 12.081 -3.038 1.00 95.81 141 GLY A O 1
ATOM 1135 N N . LYS A 1 142 ? 5.674 13.454 -1.336 1.00 96.50 142 LYS A N 1
ATOM 1136 C CA . LYS A 1 142 ? 6.288 12.433 -0.467 1.00 96.50 142 LYS A CA 1
ATOM 1137 C C . LYS A 1 142 ? 5.566 12.315 0.888 1.00 96.50 142 LYS A C 1
ATOM 1139 O O . LYS A 1 142 ? 6.098 12.771 1.902 1.00 96.50 142 LYS A O 1
ATOM 1144 N N . PRO A 1 143 ? 4.323 11.799 0.944 1.00 96.25 143 PRO A N 1
ATOM 1145 C CA . PRO A 1 143 ? 3.648 11.576 2.218 1.00 96.25 143 PRO A CA 1
ATOM 1146 C C . PRO A 1 143 ? 4.276 10.406 2.995 1.00 96.25 143 PRO A C 1
ATOM 1148 O O . PRO A 1 143 ? 4.931 9.526 2.437 1.00 96.25 143 PRO A O 1
ATOM 1151 N N . THR A 1 144 ? 4.033 10.363 4.305 1.00 97.50 144 THR A N 1
ATOM 1152 C CA . THR A 1 144 ? 4.387 9.211 5.147 1.00 97.50 144 THR A CA 1
ATOM 1153 C C . THR A 1 144 ? 3.202 8.258 5.263 1.00 97.50 144 THR A C 1
ATOM 1155 O O . THR A 1 144 ? 2.164 8.632 5.822 1.00 97.50 144 THR A O 1
ATOM 1158 N N . LEU A 1 145 ? 3.372 7.017 4.801 1.00 97.50 145 LEU A N 1
ATOM 1159 C CA . LEU A 1 145 ? 2.466 5.924 5.142 1.00 97.50 145 LEU A CA 1
ATOM 1160 C C . LEU A 1 145 ? 2.671 5.508 6.591 1.00 97.50 145 LEU A C 1
ATOM 1162 O O . LEU A 1 145 ? 3.793 5.414 7.082 1.00 97.50 145 LEU A O 1
ATOM 1166 N N . ARG A 1 146 ? 1.565 5.244 7.274 1.00 98.00 146 ARG A N 1
ATOM 1167 C CA . ARG A 1 146 ? 1.508 4.780 8.656 1.00 98.00 146 ARG A CA 1
ATOM 1168 C C . ARG A 1 146 ? 0.706 3.494 8.690 1.00 98.00 146 ARG A C 1
ATOM 1170 O O . ARG A 1 146 ? -0.378 3.434 8.108 1.00 98.00 146 ARG A O 1
ATOM 1177 N N . PHE A 1 147 ? 1.229 2.518 9.413 1.00 98.38 147 PHE A N 1
ATOM 1178 C CA . PHE A 1 147 ? 0.600 1.225 9.614 1.00 98.38 147 PHE A CA 1
ATOM 1179 C C . PHE A 1 147 ? 0.074 1.165 11.044 1.00 98.38 147 PHE A C 1
ATOM 1181 O O . PHE A 1 147 ? 0.814 1.338 12.011 1.00 98.38 147 PHE A O 1
ATOM 1188 N N . GLU A 1 148 ? -1.232 1.018 11.189 1.00 96.69 148 GLU A N 1
ATOM 1189 C CA . GLU A 1 148 ? -1.921 1.057 12.478 1.00 96.69 148 GLU A CA 1
ATOM 1190 C C . GLU A 1 148 ? -3.071 0.042 12.485 1.00 96.69 148 GLU A C 1
ATOM 1192 O O . GLU A 1 148 ? -3.287 -0.661 11.500 1.00 96.69 148 GLU A O 1
ATOM 1197 N N . TYR A 1 149 ? -3.822 -0.044 13.580 1.00 96.56 149 TYR A N 1
ATOM 1198 C CA . TYR A 1 149 ? -5.106 -0.742 13.582 1.00 96.56 149 TYR A CA 1
ATOM 1199 C C . TYR A 1 149 ? -6.220 0.160 14.094 1.00 96.56 149 TYR A C 1
ATOM 1201 O O . TYR A 1 149 ? -5.994 1.121 14.837 1.00 96.56 149 TYR A O 1
ATOM 1209 N N . GLU A 1 150 ? -7.441 -0.167 13.691 1.00 94.12 150 GLU A N 1
ATOM 1210 C CA . GLU A 1 150 ? -8.649 0.463 14.204 1.00 94.12 150 GLU A CA 1
ATOM 1211 C C . GLU A 1 150 ? -9.703 -0.600 14.511 1.00 94.12 150 GLU A C 1
ATOM 1213 O O . GLU A 1 150 ? -9.963 -1.490 13.699 1.00 94.12 150 GLU A O 1
ATOM 1218 N N . LEU A 1 151 ? -10.319 -0.493 15.688 1.00 93.00 151 LEU A N 1
ATOM 1219 C CA . LEU A 1 151 ? -11.486 -1.280 16.067 1.00 93.00 151 LEU A CA 1
ATOM 1220 C C . LEU A 1 151 ? -12.726 -0.658 15.425 1.00 93.00 151 LEU A C 1
ATOM 1222 O O . LEU A 1 151 ? -13.160 0.442 15.785 1.00 93.00 151 LEU A O 1
ATOM 1226 N N . ILE A 1 152 ? -13.299 -1.364 14.451 1.00 88.31 152 ILE A N 1
ATOM 1227 C CA . ILE A 1 152 ? -14.419 -0.856 13.658 1.00 88.31 152 ILE A CA 1
ATOM 1228 C C . ILE A 1 152 ? -15.743 -1.437 14.166 1.00 88.31 152 ILE A C 1
ATOM 1230 O O . ILE A 1 152 ? -15.926 -2.652 14.292 1.00 88.31 152 ILE A O 1
ATOM 1234 N N . LYS A 1 153 ? -16.685 -0.537 14.469 1.00 82.00 153 LYS A N 1
ATOM 1235 C CA . LYS A 1 153 ? -18.035 -0.854 14.958 1.00 82.00 153 LYS A CA 1
ATOM 1236 C C . LYS A 1 153 ? -18.923 -1.434 13.838 1.00 82.00 153 LYS A C 1
ATOM 1238 O O . LYS A 1 153 ? -18.693 -1.123 12.671 1.00 82.00 153 LYS A O 1
ATOM 1243 N N . PRO A 1 154 ? -19.940 -2.260 14.164 1.00 73.44 154 PRO A N 1
ATOM 1244 C CA . PRO A 1 154 ? -20.438 -2.576 15.512 1.00 73.44 154 PRO A CA 1
ATOM 1245 C C . PRO A 1 154 ? -19.693 -3.712 16.222 1.00 73.44 154 PRO A C 1
ATOM 1247 O O . PRO A 1 154 ? -19.693 -3.753 17.443 1.00 73.44 154 PRO A O 1
ATOM 1250 N N . LYS A 1 155 ? -19.018 -4.606 15.488 1.00 79.56 155 LYS A N 1
ATOM 1251 C CA . LYS A 1 155 ? -18.415 -5.824 16.062 1.00 79.56 155 LYS A CA 1
ATOM 1252 C C . LYS A 1 155 ? -17.085 -5.592 16.796 1.00 79.56 155 LYS A C 1
ATOM 1254 O O . LYS A 1 155 ? -16.530 -6.553 17.313 1.00 79.56 155 LYS A O 1
ATOM 1259 N N . GLY A 1 156 ? -16.545 -4.369 16.777 1.00 86.00 156 GLY A N 1
ATOM 1260 C CA . GLY A 1 156 ? -15.272 -4.034 17.425 1.00 86.00 156 GLY A CA 1
ATOM 1261 C C . GLY A 1 156 ? -14.090 -4.836 16.878 1.00 86.00 156 GLY A C 1
ATOM 1262 O O . GLY A 1 156 ? -13.137 -5.091 17.601 1.00 86.00 156 GLY A O 1
ATOM 1263 N N . ARG A 1 157 ? -14.159 -5.288 15.619 1.00 90.06 157 ARG A N 1
ATOM 1264 C CA . ARG A 1 157 ? -13.092 -6.104 15.026 1.00 90.06 157 ARG A CA 1
ATOM 1265 C C . ARG A 1 157 ? -11.895 -5.210 14.686 1.00 90.06 157 ARG A C 1
ATOM 1267 O O . ARG A 1 157 ? -12.127 -4.149 14.096 1.00 90.06 157 ARG A O 1
ATOM 1274 N N . PRO A 1 158 ? -10.655 -5.624 15.001 1.00 95.06 158 PRO A N 1
ATOM 1275 C CA . PRO A 1 158 ? -9.471 -4.916 14.544 1.00 95.06 158 PRO A CA 1
ATOM 1276 C C . PRO A 1 158 ? -9.321 -5.085 13.036 1.00 95.06 158 PRO A C 1
ATOM 1278 O O . PRO A 1 158 ? -9.370 -6.201 12.523 1.00 95.06 158 PRO A O 1
ATOM 1281 N N . TYR A 1 159 ? -9.145 -3.968 12.341 1.00 96.62 159 TYR A N 1
ATOM 1282 C CA . TYR A 1 159 ? -8.705 -3.933 10.952 1.00 96.62 159 TYR A CA 1
ATOM 1283 C C . TYR A 1 159 ? -7.318 -3.320 10.891 1.00 96.62 159 TYR A C 1
ATOM 1285 O O . TYR A 1 159 ? -7.040 -2.351 11.602 1.00 96.62 159 TYR A O 1
ATOM 1293 N N . PHE A 1 160 ? -6.478 -3.848 10.009 1.00 97.94 160 PHE A N 1
ATOM 1294 C CA . PHE A 1 160 ? -5.209 -3.223 9.679 1.00 97.94 160 PHE A CA 1
ATOM 1295 C C . PHE A 1 160 ? -5.473 -1.977 8.845 1.00 97.94 160 PHE A C 1
ATOM 1297 O O . PHE A 1 160 ? -6.220 -2.032 7.868 1.00 97.94 160 PHE A O 1
ATOM 1304 N N . ILE A 1 161 ? -4.878 -0.854 9.226 1.00 97.12 161 ILE A N 1
ATOM 1305 C CA . ILE A 1 161 ? -5.087 0.434 8.580 1.00 97.12 161 ILE A CA 1
ATOM 1306 C C . ILE A 1 161 ? -3.784 0.903 7.941 1.00 97.12 161 ILE A C 1
ATOM 1308 O O . ILE A 1 161 ? -2.782 1.125 8.622 1.00 97.12 161 ILE A O 1
ATOM 1312 N N . VAL A 1 162 ? -3.847 1.145 6.635 1.00 97.25 162 VAL A N 1
ATOM 1313 C CA . VAL A 1 162 ? -2.846 1.889 5.871 1.00 97.25 162 VAL A CA 1
ATOM 1314 C C . VAL A 1 162 ? -3.320 3.332 5.777 1.00 97.25 162 VAL A C 1
ATOM 1316 O O . VAL A 1 162 ? -4.349 3.622 5.159 1.00 97.25 162 VAL A O 1
ATOM 1319 N N . GLY A 1 163 ? -2.607 4.247 6.428 1.00 95.06 163 GLY A N 1
ATOM 1320 C CA . GLY A 1 163 ? -3.012 5.646 6.512 1.00 95.06 163 GLY A CA 1
ATOM 1321 C C . GLY A 1 163 ? -1.924 6.625 6.094 1.00 95.06 163 GLY A C 1
ATOM 1322 O O . GLY A 1 163 ? -0.783 6.493 6.517 1.00 95.06 163 GLY A O 1
ATOM 1323 N N . ALA A 1 164 ? -2.297 7.686 5.383 1.00 94.81 164 ALA A N 1
ATOM 1324 C CA . ALA A 1 164 ? -1.461 8.871 5.201 1.00 94.81 164 ALA A CA 1
ATOM 1325 C C . ALA A 1 164 ? -2.270 10.132 5.502 1.00 94.81 164 ALA A C 1
ATOM 1327 O O . ALA A 1 164 ? -3.482 10.196 5.290 1.00 94.81 164 ALA A O 1
ATOM 1328 N N . THR A 1 165 ? -1.603 11.138 6.054 1.00 92.81 165 THR A N 1
ATOM 1329 C CA . THR A 1 165 ? -2.176 12.483 6.161 1.00 92.81 165 THR A CA 1
ATOM 1330 C C . THR A 1 165 ? -1.930 13.253 4.870 1.00 92.81 165 THR A C 1
ATOM 1332 O O . THR A 1 165 ? -1.079 12.869 4.074 1.00 92.81 165 THR A O 1
ATOM 1335 N N . THR A 1 166 ? -2.658 14.349 4.677 1.00 93.19 166 THR A N 1
ATOM 1336 C CA . THR A 1 166 ? -2.436 15.250 3.545 1.00 93.19 166 THR A CA 1
ATOM 1337 C C . THR A 1 166 ? -1.011 15.809 3.566 1.00 93.19 166 THR A C 1
ATOM 1339 O O . THR A 1 166 ? -0.562 16.291 4.609 1.00 93.19 166 THR A O 1
ATOM 1342 N N . THR A 1 167 ? -0.340 15.810 2.420 1.00 93.56 167 THR A N 1
ATOM 1343 C CA . THR A 1 167 ? 0.990 16.399 2.219 1.00 93.56 167 THR A CA 1
ATOM 1344 C C . THR A 1 167 ? 0.941 17.378 1.048 1.00 93.56 167 THR A C 1
ATOM 1346 O O . THR A 1 167 ? 0.164 17.188 0.113 1.00 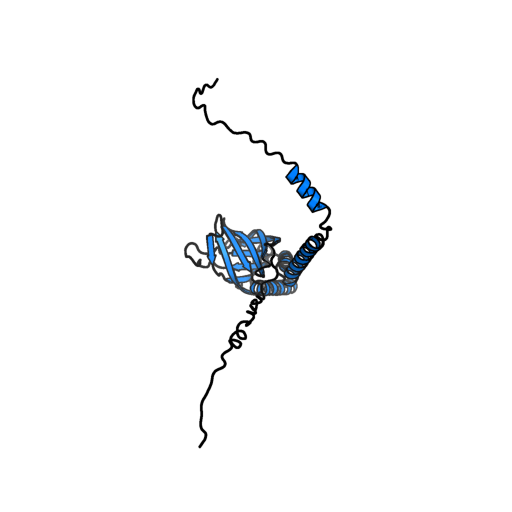93.56 167 THR A O 1
ATOM 1349 N N . LYS A 1 168 ? 1.748 18.443 1.100 1.00 94.19 168 LYS A N 1
ATOM 1350 C CA . LYS A 1 168 ? 1.866 19.403 -0.006 1.00 94.19 168 LYS A CA 1
ATOM 1351 C C . LYS A 1 168 ? 2.468 18.723 -1.241 1.00 94.19 168 LYS A C 1
ATOM 1353 O O . LYS A 1 168 ? 3.344 17.86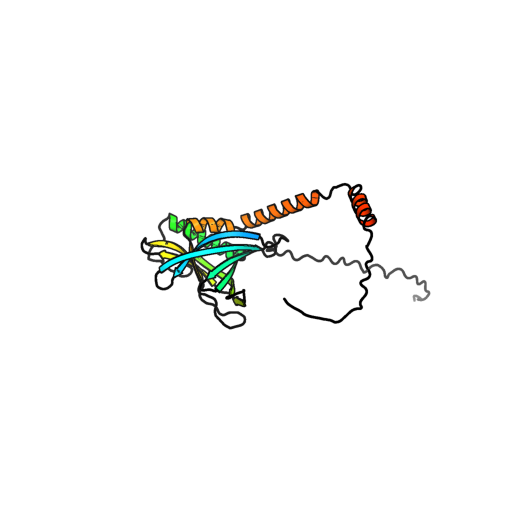8 -1.109 1.00 94.19 168 LYS A O 1
ATOM 1358 N N . SER A 1 169 ? 2.003 19.100 -2.426 1.00 95.50 169 SER A N 1
ATOM 1359 C CA . SER A 1 169 ? 2.638 18.701 -3.684 1.00 95.50 169 SER A CA 1
ATOM 1360 C C . SER A 1 169 ? 4.002 19.370 -3.853 1.00 95.50 169 SER A C 1
ATOM 1362 O O . SER A 1 169 ? 4.253 20.442 -3.300 1.00 95.50 169 SER A O 1
ATOM 1364 N N . PHE A 1 170 ? 4.874 18.755 -4.652 1.00 93.38 170 PHE A N 1
ATOM 1365 C CA . PHE A 1 170 ? 6.179 19.330 -4.985 1.00 93.38 170 PHE A CA 1
ATOM 1366 C C . PHE A 1 170 ? 6.061 20.625 -5.791 1.00 93.38 170 PHE A C 1
ATOM 1368 O O . PHE A 1 170 ? 6.788 21.571 -5.519 1.00 93.38 170 PHE A O 1
ATOM 1375 N N . GLN A 1 171 ? 5.127 20.685 -6.744 1.00 88.62 171 GLN A N 1
ATOM 1376 C CA . GLN A 1 171 ? 4.916 21.849 -7.612 1.00 88.62 171 GLN A CA 1
ATOM 1377 C C . GLN A 1 171 ? 3.886 22.861 -7.064 1.00 88.62 171 GLN A C 1
ATOM 1379 O O . GLN A 1 171 ? 3.460 23.757 -7.786 1.00 88.62 171 GLN A O 1
ATOM 1384 N N . GLY A 1 172 ? 3.446 22.729 -5.808 1.00 83.12 172 GLY A N 1
ATOM 1385 C CA . GLY A 1 172 ? 2.353 23.544 -5.263 1.00 83.12 172 GLY A CA 1
ATOM 1386 C C . GLY A 1 172 ? 0.960 23.149 -5.785 1.00 83.12 172 GLY A C 1
ATOM 1387 O O . GLY A 1 172 ? 0.798 22.204 -6.564 1.00 83.12 172 GLY A O 1
ATOM 1388 N N . GLY A 1 173 ? -0.083 23.813 -5.280 1.00 84.00 173 GLY A N 1
ATOM 1389 C CA . GLY A 1 173 ? -1.485 23.483 -5.566 1.00 84.00 173 GLY A CA 1
ATOM 1390 C C . GLY A 1 173 ? -2.153 22.613 -4.494 1.00 84.00 173 GLY A C 1
ATOM 1391 O O . GLY A 1 173 ? -1.836 22.715 -3.309 1.00 84.00 173 GLY A O 1
ATOM 1392 N N . ALA A 1 174 ? -3.128 21.790 -4.897 1.00 87.31 174 ALA A N 1
ATOM 1393 C CA . ALA A 1 174 ? -3.919 20.994 -3.959 1.00 87.31 174 ALA A CA 1
ATOM 1394 C C . ALA A 1 174 ? -3.060 19.957 -3.219 1.00 87.31 174 ALA A C 1
ATOM 1396 O O . ALA A 1 174 ? -2.268 19.236 -3.829 1.00 87.31 174 ALA A O 1
ATOM 1397 N N . ASN A 1 175 ? -3.269 19.853 -1.905 1.00 92.25 175 ASN A N 1
ATOM 1398 C CA . ASN A 1 175 ? -2.638 18.828 -1.082 1.00 92.25 175 ASN A CA 1
ATOM 1399 C C . ASN A 1 175 ? -3.073 17.426 -1.512 1.00 92.25 175 ASN A C 1
ATOM 1401 O O . ASN A 1 175 ? -4.135 17.226 -2.098 1.00 92.25 175 ASN A O 1
ATOM 1405 N N . SER A 1 176 ? -2.261 16.447 -1.143 1.00 91.56 176 SER A N 1
ATOM 1406 C CA . SER A 1 176 ? -2.583 15.048 -1.333 1.00 91.56 176 SER A CA 1
ATOM 1407 C C . SER A 1 176 ? -3.824 14.633 -0.536 1.00 91.56 176 SER A C 1
ATOM 1409 O O . SER A 1 176 ? -4.034 15.149 0.570 1.00 91.56 176 SER A O 1
ATOM 1411 N N . PRO A 1 177 ? -4.623 13.667 -1.020 1.00 91.06 177 PRO A N 1
ATOM 1412 C CA . PRO A 1 177 ? -5.736 13.141 -0.246 1.00 91.06 177 PRO A CA 1
ATOM 1413 C C . PRO A 1 177 ? -5.243 12.446 1.031 1.00 91.06 177 PRO A C 1
ATOM 1415 O O . PRO A 1 177 ? -4.186 11.813 1.062 1.00 91.06 177 PRO A O 1
ATOM 1418 N N . ALA A 1 178 ? -6.033 12.542 2.102 1.00 92.00 178 ALA A N 1
ATOM 1419 C CA . ALA A 1 178 ? -5.789 11.797 3.334 1.00 92.00 178 ALA A CA 1
ATOM 1420 C C . ALA A 1 178 ? -6.349 10.376 3.202 1.00 92.00 178 ALA A C 1
ATOM 1422 O O . ALA A 1 178 ? -7.534 10.138 3.451 1.00 92.00 178 ALA A O 1
ATOM 1423 N N . ILE A 1 179 ? -5.494 9.435 2.810 1.00 91.38 179 ILE A N 1
ATOM 1424 C CA . ILE A 1 179 ? -5.880 8.035 2.626 1.00 91.38 179 ILE A CA 1
ATOM 1425 C C . ILE A 1 179 ? -6.000 7.308 3.970 1.00 91.38 179 ILE A C 1
ATOM 1427 O O . ILE A 1 179 ? -5.190 7.489 4.885 1.00 91.38 179 ILE A O 1
ATOM 1431 N N . ARG A 1 180 ? -7.030 6.468 4.086 1.00 93.19 180 ARG A N 1
ATOM 1432 C CA . ARG A 1 180 ? -7.205 5.481 5.161 1.00 93.19 180 ARG A CA 1
ATOM 1433 C C . ARG A 1 180 ? -7.865 4.245 4.577 1.00 93.19 180 ARG A C 1
ATOM 1435 O O . ARG A 1 180 ? -9.080 4.243 4.371 1.00 93.19 180 ARG A O 1
ATOM 1442 N N . ILE A 1 181 ? -7.065 3.222 4.331 1.00 95.19 181 ILE A N 1
ATOM 1443 C CA . ILE A 1 181 ? -7.508 1.943 3.789 1.00 95.19 181 ILE A CA 1
ATOM 1444 C C . ILE A 1 181 ? -7.465 0.916 4.918 1.00 95.19 181 ILE A C 1
ATOM 1446 O O . ILE A 1 181 ? -6.436 0.737 5.558 1.00 95.19 181 ILE A O 1
ATOM 1450 N N . ALA A 1 182 ? -8.592 0.267 5.168 1.00 95.81 182 ALA A N 1
ATOM 1451 C CA . ALA A 1 182 ? -8.753 -0.857 6.064 1.00 95.81 182 ALA A CA 1
ATOM 1452 C C . ALA A 1 182 ? -8.656 -2.173 5.291 1.00 95.81 182 ALA A C 1
ATOM 1454 O O . ALA A 1 182 ? -9.299 -2.350 4.253 1.00 95.81 182 ALA A O 1
ATOM 1455 N N . LEU A 1 183 ? -7.899 -3.108 5.853 1.00 97.38 183 LEU A N 1
ATOM 1456 C CA . LEU A 1 183 ? -7.738 -4.470 5.370 1.00 97.38 183 LEU A CA 1
ATOM 1457 C C . LEU A 1 183 ? -8.110 -5.436 6.496 1.00 97.38 183 LEU A C 1
ATOM 1459 O O . LEU A 1 183 ? -7.755 -5.235 7.661 1.00 97.38 183 LEU A O 1
ATOM 1463 N N . SER A 1 184 ? -8.871 -6.475 6.158 1.00 96.19 184 SER A N 1
ATOM 1464 C CA . SER A 1 184 ? -9.103 -7.589 7.079 1.00 96.19 184 SER A CA 1
ATOM 1465 C C . SER A 1 184 ? -7.848 -8.471 7.166 1.00 96.19 184 SER A C 1
ATOM 1467 O O . SER A 1 184 ? -7.005 -8.406 6.270 1.00 96.19 184 SER A O 1
ATOM 1469 N N . PRO A 1 185 ? -7.725 -9.353 8.177 1.00 97.25 185 PRO A N 1
ATOM 1470 C CA . PRO A 1 185 ? -6.610 -10.301 8.251 1.00 97.25 185 PRO A CA 1
ATOM 1471 C C . PRO A 1 185 ? -6.420 -11.143 6.982 1.00 97.25 185 PRO A C 1
ATOM 1473 O O . PRO A 1 185 ? -5.292 -11.342 6.547 1.00 97.25 185 PRO A O 1
ATOM 1476 N N . ALA A 1 186 ? -7.511 -11.583 6.346 1.00 96.94 186 ALA A N 1
ATOM 1477 C CA . ALA A 1 186 ? -7.438 -12.312 5.079 1.00 96.94 186 ALA A CA 1
ATOM 1478 C C . ALA A 1 186 ? -6.845 -11.440 3.959 1.00 96.94 186 ALA A C 1
ATOM 1480 O O . ALA A 1 186 ? -5.946 -11.866 3.250 1.00 96.94 186 ALA A O 1
ATOM 1481 N N . LYS A 1 187 ? -7.268 -10.174 3.859 1.00 97.88 187 LYS A N 1
ATOM 1482 C CA . LYS A 1 187 ? -6.745 -9.239 2.849 1.00 97.88 187 LYS A CA 1
ATOM 1483 C C . LYS A 1 187 ? -5.310 -8.796 3.111 1.00 97.88 187 LYS A C 1
ATOM 1485 O O . LYS A 1 187 ? -4.595 -8.460 2.175 1.00 97.88 187 LYS A O 1
ATOM 1490 N N . CYS A 1 188 ? -4.861 -8.849 4.360 1.00 98.25 188 CYS A N 1
ATOM 1491 C CA . CYS A 1 188 ? -3.448 -8.725 4.691 1.00 98.25 188 CYS A CA 1
ATOM 1492 C C . CYS A 1 188 ? -2.621 -9.904 4.154 1.00 98.25 188 CYS A C 1
ATOM 1494 O O . CYS A 1 188 ? -1.515 -9.673 3.685 1.00 98.25 188 CYS A O 1
ATOM 1496 N N . GLN A 1 189 ? -3.141 -11.136 4.184 1.00 97.81 189 GLN A N 1
ATOM 1497 C CA . GLN A 1 189 ? -2.453 -12.290 3.589 1.00 97.81 189 GLN A CA 1
ATOM 1498 C C . GLN A 1 189 ? -2.349 -12.153 2.067 1.00 97.81 189 GLN A C 1
ATOM 1500 O O . GLN A 1 189 ? -1.258 -12.315 1.528 1.00 97.81 189 GLN A O 1
ATOM 1505 N N . ASP A 1 190 ? -3.438 -11.752 1.400 1.00 97.56 190 ASP A N 1
ATOM 1506 C CA . ASP A 1 190 ? -3.430 -11.459 -0.042 1.00 97.56 190 ASP A CA 1
ATOM 1507 C C . ASP A 1 190 ? -2.354 -10.403 -0.376 1.00 97.56 190 ASP A C 1
ATOM 1509 O O . ASP A 1 190 ? -1.545 -10.581 -1.283 1.00 97.56 190 ASP A O 1
ATOM 1513 N N . MET A 1 191 ? -2.271 -9.331 0.424 1.00 97.44 191 MET A N 1
ATOM 1514 C CA . MET A 1 191 ? -1.275 -8.264 0.257 1.00 97.44 191 MET A CA 1
ATOM 1515 C C . MET A 1 191 ? 0.169 -8.770 0.379 1.00 97.44 191 MET A C 1
ATOM 1517 O O . MET A 1 191 ? 1.043 -8.322 -0.359 1.00 97.44 191 MET A O 1
ATOM 1521 N N . LEU A 1 192 ? 0.445 -9.709 1.290 1.00 98.12 192 LEU A N 1
ATOM 1522 C CA . LEU A 1 192 ? 1.789 -10.274 1.440 1.00 98.12 192 LEU A CA 1
ATOM 1523 C C . LEU A 1 192 ? 2.261 -10.976 0.167 1.00 98.12 192 LEU A C 1
ATOM 1525 O O . LEU A 1 192 ? 3.455 -10.947 -0.120 1.00 98.12 192 LEU A O 1
ATOM 1529 N N . VAL A 1 193 ? 1.357 -11.607 -0.585 1.00 97.12 193 VAL A N 1
ATOM 1530 C CA . VAL A 1 193 ? 1.713 -12.285 -1.837 1.00 97.12 193 VAL A CA 1
ATOM 1531 C C . VAL A 1 193 ? 2.208 -11.274 -2.871 1.00 97.12 193 VAL A C 1
ATOM 1533 O O . VAL A 1 193 ? 3.237 -11.521 -3.493 1.00 97.12 193 VAL A O 1
ATOM 1536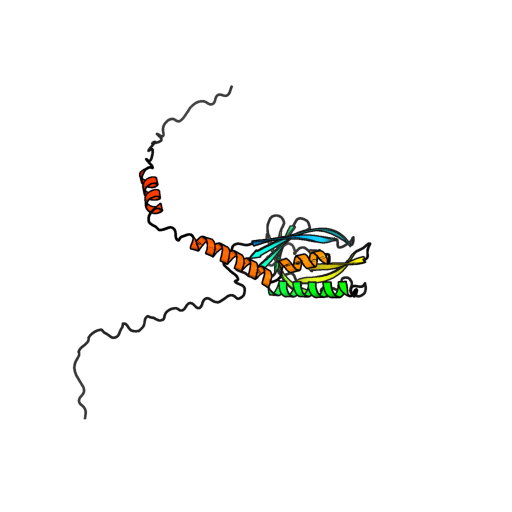 N N . LEU A 1 194 ? 1.539 -10.125 -2.996 1.00 97.56 194 LEU A N 1
ATOM 1537 C CA . LEU A 1 194 ? 1.856 -9.117 -4.016 1.00 97.56 194 LEU A CA 1
ATOM 1538 C C . LEU A 1 194 ? 3.105 -8.284 -3.699 1.00 97.56 194 LEU A C 1
ATOM 1540 O O . LEU A 1 194 ? 3.724 -7.732 -4.602 1.00 97.56 194 LEU A O 1
ATOM 1544 N N . LEU A 1 195 ? 3.471 -8.148 -2.421 1.00 98.06 195 LEU A N 1
ATOM 1545 C CA . LEU A 1 195 ? 4.571 -7.264 -2.014 1.00 98.06 195 LEU A CA 1
ATOM 1546 C C . LEU A 1 195 ? 5.918 -7.978 -1.829 1.00 98.06 195 LEU A C 1
ATOM 1548 O O . LEU A 1 195 ? 6.956 -7.314 -1.784 1.00 98.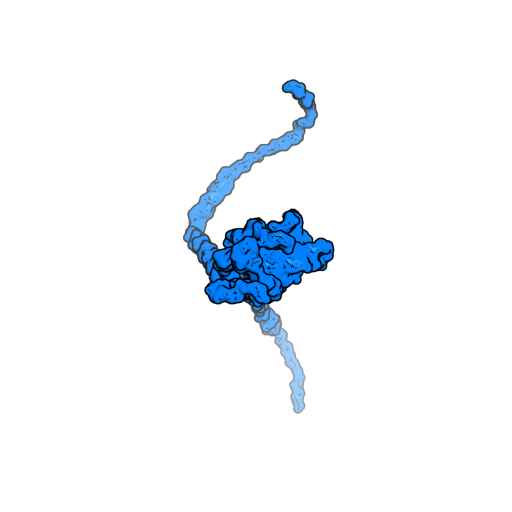06 195 LEU A O 1
ATOM 1552 N N . LYS A 1 196 ? 5.920 -9.305 -1.649 1.00 97.94 196 LYS A N 1
ATOM 1553 C CA . LYS A 1 196 ? 7.128 -10.071 -1.304 1.00 97.94 196 LYS A CA 1
ATOM 1554 C C . LYS A 1 196 ? 8.146 -10.062 -2.439 1.00 97.94 196 LYS A C 1
ATOM 1556 O O . LYS A 1 196 ? 7.858 -10.562 -3.521 1.00 97.94 196 LYS A O 1
ATOM 1561 N N . GLN A 1 197 ? 9.373 -9.640 -2.128 1.00 97.75 197 GLN A N 1
ATOM 1562 C CA . GLN A 1 197 ? 10.474 -9.587 -3.093 1.00 97.75 197 GLN A CA 1
ATOM 1563 C C . GLN A 1 197 ? 10.702 -10.923 -3.804 1.00 97.75 197 GLN A C 1
ATOM 1565 O O . GLN A 1 197 ? 10.811 -10.955 -5.019 1.00 97.75 197 GLN A O 1
ATOM 1570 N N . LYS A 1 198 ? 10.673 -12.042 -3.070 1.00 97.62 198 LYS A N 1
ATOM 1571 C CA . LYS A 1 198 ? 10.826 -13.381 -3.658 1.00 97.62 198 LYS A CA 1
ATOM 1572 C C . LYS A 1 198 ? 9.777 -13.696 -4.734 1.00 97.62 198 LYS A C 1
ATOM 1574 O O . LYS A 1 198 ? 10.092 -14.376 -5.700 1.00 97.62 198 LYS A O 1
ATOM 1579 N N . ASN A 1 199 ? 8.539 -13.234 -4.559 1.00 98.00 199 ASN A N 1
ATOM 1580 C CA . ASN A 1 199 ? 7.477 -13.480 -5.534 1.00 98.00 199 ASN A CA 1
ATOM 1581 C C . ASN A 1 199 ? 7.659 -12.602 -6.776 1.00 98.00 199 ASN A C 1
ATOM 1583 O O . ASN A 1 199 ? 7.429 -13.072 -7.882 1.00 98.00 199 ASN A O 1
ATOM 1587 N N . LEU A 1 200 ? 8.099 -11.354 -6.585 1.00 98.19 200 LEU A N 1
ATOM 1588 C CA . LEU A 1 200 ? 8.417 -10.434 -7.678 1.00 98.19 200 LEU A CA 1
ATOM 1589 C C . LEU A 1 200 ? 9.628 -10.916 -8.481 1.00 98.19 200 LEU A C 1
ATOM 1591 O O . LEU A 1 200 ? 9.582 -10.885 -9.701 1.00 98.19 200 LEU A O 1
ATOM 1595 N N . GLN A 1 201 ? 10.669 -11.413 -7.807 1.00 97.75 201 GLN A N 1
ATOM 1596 C CA . GLN A 1 201 ? 11.826 -12.010 -8.471 1.00 97.75 201 GLN A CA 1
ATOM 1597 C C . GLN A 1 201 ? 11.410 -13.227 -9.289 1.00 97.75 201 GLN A C 1
ATOM 1599 O O . GLN A 1 201 ? 11.709 -13.283 -10.469 1.00 97.75 201 GLN A O 1
ATOM 1604 N N . LYS A 1 202 ? 10.633 -14.141 -8.693 1.00 97.69 202 LYS A N 1
ATOM 1605 C CA . LYS A 1 202 ? 10.142 -15.319 -9.410 1.00 97.69 202 LYS A CA 1
ATOM 1606 C C . LYS A 1 202 ? 9.357 -14.939 -10.672 1.00 97.69 202 LYS A C 1
ATOM 1608 O O . LYS A 1 202 ? 9.550 -15.564 -11.699 1.00 97.69 202 LYS A O 1
ATOM 1613 N N . LEU A 1 203 ? 8.502 -13.916 -10.600 1.00 97.62 203 LEU A N 1
ATOM 1614 C CA . LEU A 1 203 ? 7.784 -13.416 -11.776 1.00 97.62 203 LEU A CA 1
ATOM 1615 C C . LEU A 1 203 ? 8.750 -12.970 -12.883 1.00 97.62 203 LEU A C 1
ATOM 1617 O O . LEU A 1 203 ? 8.507 -13.260 -14.045 1.00 97.62 203 LEU A O 1
ATOM 1621 N N . VAL A 1 204 ? 9.831 -12.270 -12.533 1.00 97.50 204 VAL A N 1
ATOM 1622 C CA . VAL A 1 204 ? 10.843 -11.847 -13.512 1.00 97.50 204 VAL A CA 1
ATOM 1623 C C . VAL A 1 204 ? 11.615 -13.040 -14.071 1.00 97.50 204 VAL A C 1
ATOM 1625 O O . VAL A 1 204 ? 11.827 -13.096 -15.275 1.00 97.50 204 VAL A O 1
ATOM 1628 N N . ASP A 1 205 ? 11.982 -14.003 -13.226 1.00 97.06 205 ASP A N 1
ATOM 1629 C CA . ASP A 1 205 ? 12.667 -15.226 -13.655 1.00 97.06 205 ASP A CA 1
ATOM 1630 C C . ASP A 1 205 ? 11.791 -16.036 -14.633 1.00 97.06 205 ASP A C 1
ATOM 1632 O O . ASP A 1 205 ? 12.283 -16.531 -15.645 1.00 97.06 205 ASP A O 1
ATOM 1636 N N . ASP A 1 206 ? 10.485 -16.135 -14.357 1.00 96.62 206 ASP A N 1
ATOM 1637 C CA . ASP A 1 206 ? 9.514 -16.808 -15.226 1.00 96.62 206 ASP A CA 1
ATOM 1638 C C . ASP A 1 206 ? 9.387 -16.065 -16.581 1.00 96.62 206 ASP A C 1
ATOM 1640 O O . ASP A 1 206 ? 9.435 -16.705 -17.629 1.00 96.62 206 ASP A O 1
ATOM 1644 N N . LEU A 1 207 ? 9.331 -14.722 -16.584 1.00 95.81 207 LEU A N 1
ATOM 1645 C CA . LEU A 1 207 ? 9.312 -13.901 -17.812 1.00 95.81 207 LEU A CA 1
ATOM 1646 C C . LEU A 1 207 ? 10.590 -14.049 -18.648 1.00 95.81 207 LEU A C 1
ATOM 1648 O O . LEU A 1 207 ? 10.526 -14.123 -19.874 1.00 95.81 207 LEU A O 1
ATOM 1652 N N . GLN A 1 208 ? 11.751 -14.086 -17.992 1.00 95.19 208 GLN A N 1
ATOM 1653 C CA . GLN A 1 208 ? 13.038 -14.289 -18.653 1.00 95.19 208 GLN A CA 1
ATOM 1654 C C . GLN A 1 208 ? 13.092 -15.655 -19.332 1.00 95.19 208 GLN A C 1
ATOM 1656 O O . GLN A 1 208 ? 13.487 -15.753 -20.490 1.00 95.19 208 GLN A O 1
ATOM 1661 N N . LYS A 1 209 ? 12.626 -16.697 -18.640 1.00 95.19 209 LYS A N 1
ATOM 1662 C CA . LYS A 1 209 ? 12.554 -18.040 -19.205 1.00 95.19 209 LYS A CA 1
ATOM 1663 C C . LYS A 1 209 ? 11.616 -18.104 -20.414 1.00 95.19 209 LYS A C 1
ATOM 1665 O O . LYS A 1 209 ? 11.961 -18.724 -21.414 1.00 95.19 209 LYS A O 1
ATOM 1670 N N . GLU A 1 210 ? 10.445 -17.472 -20.333 1.00 91.88 210 GLU A N 1
ATOM 1671 C CA . GLU A 1 210 ? 9.512 -17.399 -21.464 1.00 91.88 210 GLU A CA 1
ATOM 1672 C C . GLU A 1 210 ? 10.159 -16.715 -22.674 1.00 91.88 210 GLU A C 1
ATOM 1674 O O . GLU A 1 210 ? 10.063 -17.236 -23.781 1.00 91.88 210 GLU A O 1
ATOM 1679 N N . TYR A 1 211 ? 10.866 -15.599 -22.468 1.00 91.06 211 TYR A N 1
ATOM 1680 C CA . TYR A 1 211 ? 11.593 -14.904 -23.533 1.00 91.06 211 TYR A CA 1
ATOM 1681 C C . TYR A 1 211 ? 12.663 -15.794 -24.185 1.00 91.06 211 TYR A C 1
ATOM 1683 O O . TYR A 1 211 ? 12.707 -15.904 -25.408 1.00 91.06 211 TYR A O 1
ATOM 1691 N N . GLU A 1 212 ? 13.478 -16.482 -23.384 1.00 90.38 212 GLU A N 1
ATOM 1692 C CA . GLU A 1 212 ? 14.502 -17.412 -23.881 1.00 90.38 212 GLU A CA 1
ATOM 1693 C C . GLU A 1 212 ? 13.891 -18.572 -24.684 1.00 90.38 212 GLU A C 1
ATOM 1695 O O . GLU A 1 212 ? 14.459 -19.001 -25.685 1.00 90.38 212 GLU A O 1
ATOM 1700 N N . GLU A 1 213 ? 12.715 -19.076 -24.295 1.00 89.12 213 GLU A N 1
ATOM 1701 C CA . GLU A 1 213 ? 11.994 -20.108 -25.055 1.00 89.12 213 GLU A CA 1
ATOM 1702 C C . GLU A 1 213 ? 11.496 -19.617 -26.429 1.00 89.12 213 GLU A C 1
ATOM 1704 O O . GLU A 1 213 ? 11.317 -20.442 -27.332 1.00 89.12 213 GLU A O 1
ATOM 1709 N N . PHE A 1 214 ? 11.269 -18.310 -26.605 1.00 80.50 214 PHE A N 1
ATOM 1710 C CA . PHE A 1 214 ? 10.989 -17.713 -27.916 1.00 80.50 214 PHE A CA 1
ATOM 1711 C C . PHE A 1 214 ? 12.268 -17.523 -28.736 1.00 80.50 214 PHE A C 1
ATOM 1713 O O . PHE A 1 214 ? 12.289 -17.911 -29.899 1.00 80.50 214 PHE A O 1
ATOM 1720 N N . ASP A 1 215 ? 13.330 -17.004 -28.121 1.00 74.88 215 ASP A N 1
ATOM 1721 C CA . ASP A 1 215 ? 14.618 -16.728 -28.775 1.00 74.88 215 ASP A CA 1
ATOM 1722 C C . ASP A 1 215 ? 15.287 -18.020 -29.289 1.00 74.88 215 ASP A C 1
ATOM 1724 O O . ASP A 1 215 ? 15.766 -18.106 -30.415 1.00 74.88 215 ASP A O 1
ATOM 1728 N N . MET A 1 216 ? 15.205 -19.113 -28.520 1.00 59.47 216 MET A N 1
ATOM 1729 C CA . MET A 1 216 ? 15.718 -20.431 -28.929 1.00 59.47 216 MET A CA 1
ATOM 1730 C C . MET A 1 216 ? 14.935 -21.088 -30.079 1.00 59.47 216 MET A C 1
ATOM 1732 O O . MET A 1 216 ? 15.366 -22.124 -30.591 1.00 59.47 216 MET A O 1
ATOM 1736 N N . LYS A 1 217 ? 13.783 -20.535 -30.481 1.00 56.50 217 LYS A N 1
ATOM 1737 C CA . LYS A 1 217 ? 13.028 -21.006 -31.651 1.00 56.50 217 LYS A CA 1
ATOM 1738 C C . LYS A 1 217 ? 13.409 -20.286 -32.943 1.00 56.50 217 LYS A C 1
ATOM 1740 O O . LYS A 1 217 ? 12.951 -20.735 -33.983 1.00 56.50 217 LYS A O 1
ATOM 1745 N N . GLU A 1 218 ? 14.301 -19.293 -32.918 1.00 53.25 218 GLU A N 1
ATOM 1746 C CA . GLU A 1 218 ? 14.945 -18.731 -34.123 1.00 53.25 218 GLU A CA 1
ATOM 1747 C C . GLU A 1 218 ? 16.112 -19.602 -34.641 1.00 53.25 218 GLU A C 1
ATOM 1749 O O . GLU A 1 218 ? 16.990 -19.148 -35.363 1.00 53.25 218 GLU A O 1
ATOM 1754 N N . GLY A 1 219 ? 16.120 -20.893 -34.297 1.00 48.28 219 GLY A N 1
ATOM 1755 C CA . GLY A 1 219 ? 16.901 -21.924 -34.980 1.00 48.28 219 GLY A CA 1
ATOM 1756 C C . GLY A 1 219 ? 16.128 -22.589 -36.123 1.00 48.28 219 GLY A C 1
ATOM 1757 O O . GLY A 1 219 ? 16.285 -23.792 -36.323 1.00 48.28 219 GLY A O 1
ATOM 1758 N N . PHE A 1 220 ? 15.246 -21.859 -36.815 1.00 48.06 220 PHE A N 1
ATOM 1759 C CA . PHE A 1 220 ? 14.781 -22.286 -38.134 1.00 48.06 220 PHE A CA 1
ATOM 1760 C C . PHE A 1 220 ? 15.930 -22.032 -39.105 1.00 48.06 220 PHE A C 1
ATOM 1762 O O . PHE A 1 220 ? 16.399 -20.905 -39.228 1.00 48.06 220 PHE A O 1
ATOM 1769 N N . GLU A 1 221 ? 16.433 -23.109 -39.705 1.00 50.84 221 GLU A N 1
ATOM 1770 C CA . GLU A 1 221 ? 17.474 -23.092 -40.731 1.00 50.84 221 GLU A CA 1
ATOM 1771 C C . GLU A 1 221 ? 17.162 -21.973 -41.743 1.00 50.84 221 GLU A C 1
ATOM 1773 O O . GLU A 1 221 ? 16.084 -21.964 -42.337 1.00 50.84 221 GLU A O 1
ATOM 1778 N N . GLU A 1 222 ? 18.085 -21.011 -41.894 1.00 49.72 222 GLU A N 1
ATOM 1779 C CA . GLU A 1 222 ? 17.986 -19.775 -42.705 1.00 49.72 222 GLU A CA 1
ATOM 1780 C C . GLU A 1 222 ? 17.744 -20.019 -44.215 1.00 49.72 222 GLU A C 1
ATOM 1782 O O . GLU A 1 222 ? 17.801 -19.094 -45.028 1.00 49.72 222 GLU A O 1
ATOM 1787 N N . ASP A 1 223 ? 17.457 -21.255 -44.607 1.00 53.69 223 ASP A N 1
ATOM 1788 C CA . ASP A 1 223 ? 17.552 -21.726 -45.977 1.00 53.69 223 ASP A CA 1
ATOM 1789 C C . ASP A 1 223 ? 16.185 -21.704 -46.687 1.00 53.69 223 ASP A C 1
ATOM 1791 O O . ASP A 1 223 ? 16.129 -21.427 -47.883 1.00 53.69 223 ASP A O 1
ATOM 1795 N N . GLU A 1 224 ? 15.070 -21.936 -45.977 1.00 53.09 224 GLU A N 1
ATOM 1796 C CA . GLU A 1 224 ? 13.741 -22.071 -46.611 1.00 53.09 224 GLU A CA 1
ATOM 1797 C C . GLU A 1 224 ? 12.894 -20.782 -46.577 1.00 53.09 224 GLU A C 1
ATOM 1799 O O . GLU A 1 224 ? 12.187 -20.480 -47.539 1.00 53.09 224 GLU A O 1
ATOM 1804 N N . GLU A 1 225 ? 12.971 -19.962 -45.523 1.00 55.19 225 GLU A N 1
ATOM 1805 C CA . GLU A 1 225 ? 12.106 -18.771 -45.388 1.00 55.19 225 GLU A CA 1
ATOM 1806 C C . GLU A 1 225 ? 12.627 -17.552 -46.178 1.00 55.19 225 GLU A C 1
ATOM 1808 O O . GLU A 1 225 ? 11.841 -16.716 -46.638 1.00 55.19 225 GLU A O 1
ATOM 1813 N N . PHE A 1 226 ? 13.942 -17.485 -46.433 1.00 51.41 226 PHE A N 1
ATOM 1814 C CA . PHE A 1 226 ? 14.532 -16.443 -47.278 1.00 51.41 226 PHE A CA 1
ATOM 1815 C C . PHE A 1 226 ? 14.121 -16.588 -48.752 1.00 51.41 226 PHE A C 1
ATOM 1817 O O . PHE A 1 226 ? 14.000 -15.577 -49.444 1.00 51.41 226 PHE A O 1
ATOM 1824 N N . GLU A 1 227 ? 13.856 -17.807 -49.242 1.00 53.25 227 GLU A N 1
ATOM 1825 C CA . GLU A 1 227 ? 13.312 -18.013 -50.594 1.00 53.25 227 GLU A CA 1
ATOM 1826 C C . GLU A 1 227 ? 11.827 -17.637 -50.680 1.00 53.25 227 GLU A C 1
ATOM 1828 O O . GLU A 1 227 ? 11.436 -16.955 -51.628 1.00 53.25 227 GLU A O 1
ATOM 1833 N N . VAL A 1 228 ? 11.021 -17.964 -49.663 1.00 56.59 228 VAL A N 1
ATOM 1834 C CA . VAL A 1 228 ? 9.585 -17.627 -49.639 1.00 56.59 228 VAL A CA 1
ATOM 1835 C C . VAL A 1 228 ? 9.362 -16.111 -49.579 1.00 56.59 228 VAL A C 1
ATOM 1837 O O . VAL A 1 228 ? 8.524 -15.580 -50.309 1.00 56.59 228 VAL A O 1
ATOM 1840 N N . MET A 1 229 ? 10.144 -15.379 -48.778 1.00 54.06 229 MET A N 1
ATOM 1841 C CA . MET A 1 229 ? 10.084 -13.908 -48.744 1.00 54.06 229 MET A CA 1
ATOM 1842 C C . MET A 1 229 ? 10.496 -13.279 -50.086 1.00 54.06 229 MET A C 1
ATOM 1844 O O . MET A 1 229 ? 9.871 -12.317 -50.536 1.00 54.06 229 MET A O 1
ATOM 1848 N N . LYS A 1 230 ? 11.492 -13.857 -50.773 1.00 54.91 230 LYS A N 1
ATOM 1849 C CA . LYS A 1 230 ? 11.933 -13.413 -52.107 1.00 54.91 230 LYS A CA 1
ATOM 1850 C C . LYS A 1 230 ? 10.903 -13.685 -53.201 1.00 54.91 230 LYS A C 1
ATOM 1852 O O . LYS A 1 230 ? 10.801 -12.907 -54.147 1.00 54.91 230 LYS A O 1
ATOM 1857 N N . GLU A 1 231 ? 10.163 -14.788 -53.110 1.00 56.69 231 GLU A N 1
ATOM 1858 C CA . GLU A 1 231 ? 9.066 -15.084 -54.036 1.00 56.69 231 GLU A CA 1
ATOM 1859 C C . GLU A 1 231 ? 7.893 -14.119 -53.845 1.00 56.69 231 GLU A C 1
ATOM 1861 O O . GLU A 1 231 ? 7.309 -13.665 -54.830 1.00 56.69 231 GLU A O 1
ATOM 1866 N N . ILE A 1 232 ? 7.591 -13.738 -52.601 1.00 59.97 232 ILE A N 1
ATOM 1867 C CA . ILE A 1 232 ? 6.526 -12.775 -52.306 1.00 59.97 232 ILE A CA 1
ATOM 1868 C C . ILE A 1 232 ? 6.888 -11.382 -52.847 1.00 59.97 232 ILE A C 1
ATOM 1870 O O . ILE A 1 232 ? 6.070 -10.808 -53.569 1.00 59.97 232 ILE A O 1
ATOM 1874 N N . GLU A 1 233 ? 8.108 -10.880 -52.606 1.00 55.50 233 GLU A N 1
ATOM 1875 C CA . GLU A 1 233 ? 8.578 -9.587 -53.149 1.00 55.50 233 GLU A CA 1
ATOM 1876 C C . GLU A 1 233 ? 8.640 -9.559 -54.685 1.00 55.50 233 GLU A C 1
ATOM 1878 O O . GLU A 1 233 ? 8.335 -8.540 -55.300 1.00 55.50 233 GLU A O 1
ATOM 1883 N N . ASN A 1 234 ? 8.981 -10.677 -55.332 1.00 56.75 234 ASN A N 1
ATOM 1884 C CA . ASN A 1 234 ? 9.005 -10.748 -56.796 1.00 56.75 234 ASN A CA 1
ATOM 1885 C C . ASN A 1 234 ? 7.609 -10.901 -57.428 1.00 56.75 234 ASN A C 1
ATOM 1887 O O . ASN A 1 234 ? 7.472 -10.726 -58.640 1.00 56.75 234 ASN A O 1
ATOM 1891 N N . SER A 1 235 ? 6.580 -11.241 -56.644 1.00 54.06 235 SER A N 1
ATOM 1892 C CA . SER A 1 235 ? 5.209 -11.443 -57.140 1.00 54.06 235 SER A CA 1
ATOM 1893 C C . SER A 1 235 ? 4.314 -10.202 -57.037 1.00 54.06 235 SER A C 1
ATOM 1895 O O . SER A 1 235 ? 3.262 -10.150 -57.681 1.00 54.06 235 SER A O 1
ATOM 1897 N N . SER A 1 236 ? 4.715 -9.179 -56.276 1.00 48.91 236 SER A N 1
ATOM 1898 C CA . SER A 1 236 ? 3.981 -7.915 -56.195 1.00 48.91 236 SER A CA 1
ATOM 1899 C C . SER A 1 236 ? 4.224 -7.070 -57.444 1.00 48.91 236 SER A C 1
ATOM 1901 O O . SER A 1 236 ? 5.215 -6.356 -57.555 1.00 48.91 236 SER A O 1
ATOM 1903 N N . THR A 1 237 ? 3.300 -7.153 -58.402 1.00 43.62 237 THR A N 1
ATOM 1904 C CA . THR A 1 237 ? 3.208 -6.189 -59.505 1.00 43.62 237 THR A CA 1
ATOM 1905 C C . THR A 1 237 ? 2.550 -4.921 -58.959 1.00 43.62 237 THR A C 1
ATOM 1907 O O . THR A 1 237 ? 1.373 -4.953 -58.599 1.00 43.62 237 THR A O 1
ATOM 1910 N N . GLU A 1 238 ? 3.304 -3.826 -58.857 1.00 44.06 238 GLU A N 1
ATOM 1911 C CA . GLU A 1 238 ? 2.755 -2.493 -58.589 1.00 44.06 238 GLU A CA 1
ATOM 1912 C C . GLU A 1 238 ? 1.778 -2.122 -59.715 1.00 44.06 238 GLU A C 1
ATOM 1914 O O . GLU A 1 238 ? 2.164 -2.005 -60.879 1.00 44.06 238 GLU A O 1
ATOM 1919 N N . SER A 1 239 ? 0.495 -1.973 -59.385 1.00 41.09 239 SER A N 1
ATOM 1920 C CA . SER A 1 239 ? -0.471 -1.322 -60.265 1.00 41.09 239 SER A CA 1
ATOM 1921 C C . SER A 1 239 ? -0.243 0.186 -60.188 1.00 41.09 239 SER A C 1
ATOM 1923 O O . SER A 1 239 ? -0.656 0.836 -59.226 1.00 41.09 239 SER A O 1
ATOM 1925 N N . ASP A 1 240 ? 0.454 0.707 -61.191 1.00 43.94 240 ASP A N 1
ATOM 1926 C CA . ASP A 1 240 ? 0.618 2.131 -61.475 1.00 43.94 240 ASP A CA 1
ATOM 1927 C C . ASP A 1 240 ? -0.703 2.681 -62.043 1.00 43.94 240 ASP A C 1
ATOM 1929 O O . ASP A 1 240 ? -0.880 2.787 -63.255 1.00 43.94 240 ASP A O 1
ATOM 1933 N N . ASP A 1 241 ? -1.676 2.948 -61.166 1.00 39.22 241 ASP A N 1
ATOM 1934 C CA . ASP A 1 241 ? -2.843 3.761 -61.518 1.00 39.22 241 ASP A CA 1
ATOM 1935 C C . ASP A 1 241 ? -2.506 5.226 -61.214 1.00 39.22 241 ASP A C 1
ATOM 1937 O O . ASP A 1 241 ? -2.637 5.717 -60.088 1.00 39.22 241 ASP A O 1
ATOM 1941 N N . SER A 1 242 ? -2.044 5.926 -62.249 1.00 39.31 242 SER A N 1
ATOM 1942 C CA . SER A 1 242 ? -1.940 7.380 -62.274 1.00 39.31 242 SER A CA 1
ATOM 1943 C C . SER A 1 242 ? -3.329 7.995 -62.083 1.00 39.31 242 SER A C 1
ATOM 1945 O O . SER A 1 242 ? -4.212 7.832 -62.925 1.00 39.31 242 SER A O 1
ATOM 1947 N N . ILE A 1 243 ? -3.527 8.710 -60.977 1.00 39.22 243 ILE A N 1
ATOM 1948 C CA . ILE A 1 243 ? -4.709 9.549 -60.769 1.00 39.22 243 ILE A CA 1
ATOM 1949 C C . ILE A 1 243 ? -4.509 10.821 -61.598 1.00 39.22 243 ILE A C 1
ATOM 1951 O O . ILE A 1 243 ? -3.692 11.668 -61.238 1.00 39.22 243 ILE A O 1
ATOM 1955 N N . ASP A 1 244 ? -5.244 10.935 -62.704 1.00 36.75 244 ASP A N 1
ATOM 1956 C CA . ASP A 1 244 ? -5.391 12.188 -63.444 1.00 36.75 244 ASP A CA 1
ATOM 1957 C C . ASP A 1 244 ? -6.192 13.183 -62.584 1.00 36.75 244 ASP A C 1
ATOM 1959 O O . ASP A 1 244 ? -7.383 13.005 -62.315 1.00 36.75 244 ASP A O 1
ATOM 1963 N N . GLU A 1 245 ? -5.513 14.231 -62.120 1.00 45.19 245 GLU A N 1
ATOM 1964 C CA . GLU A 1 245 ? -6.134 15.452 -61.616 1.00 45.19 245 GLU A CA 1
ATOM 1965 C C . GLU A 1 245 ? -6.660 16.246 -62.817 1.00 45.19 245 GLU A C 1
ATOM 1967 O O . GLU A 1 245 ? -5.857 16.859 -63.507 1.00 45.19 245 GLU A O 1
ATOM 1972 N N . ASP A 1 246 ? -7.970 16.200 -63.088 1.00 37.12 246 ASP A N 1
ATOM 1973 C CA . ASP A 1 246 ? -8.752 17.293 -63.697 1.00 37.12 246 ASP A CA 1
ATOM 1974 C C . ASP A 1 246 ? -10.221 16.864 -63.913 1.00 37.12 246 ASP A C 1
ATOM 1976 O O . ASP A 1 246 ? -10.568 16.262 -64.922 1.00 37.12 246 ASP A O 1
ATOM 1980 N N . GLU A 1 247 ? -11.101 17.189 -62.960 1.00 36.97 247 GLU A N 1
ATOM 1981 C CA . GLU A 1 247 ? -12.377 17.874 -63.241 1.00 36.97 247 GLU A CA 1
ATOM 1982 C C . GLU A 1 247 ? -13.036 18.291 -61.918 1.00 36.97 247 GLU A C 1
ATOM 1984 O O . GLU A 1 247 ? -13.651 17.511 -61.186 1.00 36.97 247 GLU A O 1
ATOM 1989 N N . ALA A 1 248 ? -12.847 19.569 -61.598 1.00 36.75 248 ALA A N 1
ATOM 1990 C CA . ALA A 1 248 ? -13.646 20.296 -60.635 1.00 36.75 248 ALA A CA 1
ATOM 1991 C C . ALA A 1 248 ? -14.999 20.690 -61.257 1.00 36.75 248 ALA A C 1
ATOM 1993 O O . ALA A 1 248 ? -15.086 20.977 -62.448 1.00 36.75 248 ALA A O 1
ATOM 1994 N N . ASP A 1 249 ? -15.993 20.804 -60.375 1.00 39.28 249 ASP A N 1
ATOM 1995 C CA . ASP A 1 249 ? -17.243 21.560 -60.519 1.00 39.28 249 ASP A CA 1
ATOM 1996 C C . ASP A 1 249 ? -18.391 20.916 -61.322 1.00 39.28 249 ASP A C 1
ATOM 1998 O O . ASP A 1 249 ? -18.481 21.055 -62.535 1.00 39.28 249 ASP A O 1
ATOM 2002 N N . ALA A 1 250 ? -19.382 20.351 -60.615 1.00 35.81 250 ALA A N 1
ATOM 2003 C CA . ALA A 1 250 ? -20.728 20.946 -60.526 1.00 35.81 250 ALA A CA 1
ATOM 2004 C C . ALA A 1 250 ? -21.763 20.028 -59.836 1.00 35.81 250 ALA A C 1
ATOM 2006 O O . ALA A 1 250 ? -21.853 18.834 -60.089 1.00 35.81 250 ALA A O 1
ATOM 2007 N N . GLU A 1 251 ? -22.604 20.681 -59.029 1.00 35.97 251 GLU A N 1
ATOM 2008 C CA . GLU A 1 251 ? -23.977 20.309 -58.654 1.00 35.97 251 GLU A CA 1
ATOM 2009 C C . GLU A 1 251 ? -24.218 19.257 -57.554 1.00 35.97 251 GLU A C 1
ATOM 2011 O O . GLU A 1 251 ? -24.556 18.095 -57.756 1.00 35.97 251 GLU A O 1
ATOM 2016 N N . PHE A 1 252 ? -24.221 19.796 -56.329 1.00 40.31 252 PHE A N 1
ATOM 2017 C CA . PHE A 1 252 ? -25.249 19.531 -55.321 1.00 40.31 252 PHE A CA 1
ATOM 2018 C C . PHE A 1 252 ? -26.654 19.501 -55.955 1.00 40.31 252 PHE A C 1
ATOM 2020 O O . PHE A 1 252 ? -27.156 20.541 -56.380 1.00 40.31 252 PHE A O 1
ATOM 2027 N N . ASN A 1 253 ? -27.337 18.357 -55.904 1.00 35.62 253 ASN A N 1
ATOM 2028 C CA . ASN A 1 253 ? -28.781 18.363 -55.699 1.00 35.62 253 ASN A CA 1
ATOM 2029 C C . ASN A 1 253 ? -29.239 17.121 -54.933 1.00 35.62 253 ASN A C 1
ATOM 2031 O O . ASN A 1 253 ? -28.885 15.989 -55.253 1.00 35.62 253 ASN A O 1
ATOM 2035 N N . ILE A 1 254 ? -29.990 17.403 -53.874 1.00 40.41 254 ILE A N 1
ATOM 2036 C CA . ILE A 1 254 ? -30.653 16.464 -52.978 1.00 40.41 254 ILE A CA 1
ATOM 2037 C C . ILE A 1 254 ? -32.084 16.328 -53.490 1.00 40.41 254 ILE A C 1
ATOM 2039 O O . ILE A 1 254 ? -32.748 17.352 -53.630 1.00 40.41 254 ILE A O 1
ATOM 2043 N N . ASP A 1 255 ? -32.543 15.094 -53.676 1.00 43.66 255 ASP A N 1
ATOM 2044 C CA . ASP A 1 255 ? -33.944 14.694 -53.501 1.00 43.66 255 ASP A CA 1
ATOM 2045 C C . ASP A 1 255 ? -33.983 13.409 -52.659 1.00 43.66 255 ASP A C 1
ATOM 2047 O O . ASP A 1 255 ? -33.162 12.497 -52.926 1.00 43.66 255 ASP A O 1
#

pLDDT: mean 80.95, std 21.59, range [34.78, 98.75]

Sequence (255 aa):
MLKLKNWVKGLCLFCVAVLFVACVSTEKHDPNFLGDFPVQDLGKIMGATVRRVKRTLKPAELSFTFNPRSNIVSVHHKFLGENVWINLSEENRTVFINAIHQYLSEYKEKKLGEGNNRKKGYFGKTPIYMKWGLFAAARAGKPTLRFEYELIKPKGRPYFIVGATTTKSFQGGANSPAIRIALSPAKCQDMLVLLKQKNLQKLVDDLQKEYEEFDMKEGFEEDEEFEVMKEIENSSTESDDSIDEDEADAEFNID

Radius of gyration: 32.51 Å; chains: 1; bounding box: 121×47×88 Å